Protein AF-A0A2E9CH89-F1 (afdb_monomer_lite)

Sequence (242 aa):
MSRLAQLTHFHDRAEAQKITKAAYALNRSVTRPLEALSYERLSTVNEAQAVSAIRYLRTRRLEHQDRIFFATDVKEDLAFKRVPYKRFEEAVRQLGLAIGMLSQRPEEDYQEGPDNLWRLPGREFLVIECKNEAGSEEGIKKRDLGQLGQSIEWFKDRYGDTEPFIPIIIHPLSYVGPQATAIPDCRVIDGHRLRLLRDSFLDFVKAANEEVLGDPAAVHQQLATHNLTADRFIDAFTVPLA

Structure (mmCIF, N/CA/C/O backbone):
data_AF-A0A2E9CH89-F1
#
_entry.id   AF-A0A2E9CH89-F1
#
loop_
_atom_site.group_PDB
_atom_site.id
_atom_site.type_symbol
_atom_site.label_atom_id
_atom_site.label_alt_id
_atom_site.label_comp_id
_atom_site.label_asym_id
_atom_site.label_entity_id
_atom_site.label_seq_id
_atom_site.pdbx_PDB_ins_code
_atom_site.Cartn_x
_atom_site.Cartn_y
_atom_site.Cartn_z
_atom_site.occupancy
_atom_site.B_iso_or_equiv
_atom_site.auth_seq_id
_atom_site.auth_comp_id
_atom_site.auth_asym_id
_atom_site.auth_atom_id
_atom_site.pdbx_PDB_model_num
ATOM 1 N N . MET A 1 1 ? -5.724 21.652 -23.473 1.00 60.12 1 MET A N 1
ATOM 2 C CA . MET A 1 1 ? -7.080 21.057 -23.427 1.00 60.12 1 MET A CA 1
ATOM 3 C C . MET A 1 1 ? -8.061 21.845 -22.557 1.00 60.12 1 MET A C 1
ATOM 5 O O . MET A 1 1 ? -9.149 22.106 -23.041 1.00 60.12 1 MET A O 1
ATOM 9 N N . SER A 1 2 ? -7.700 22.306 -21.349 1.00 60.22 2 SER A N 1
ATOM 10 C CA . SER A 1 2 ? -8.619 23.083 -20.479 1.00 60.22 2 SER A CA 1
ATOM 11 C C . SER A 1 2 ? -9.239 24.334 -21.150 1.00 60.22 2 SER A C 1
ATOM 13 O O . SER A 1 2 ? -10.455 24.498 -21.152 1.00 60.22 2 SER A O 1
ATOM 15 N N . ARG A 1 3 ? -8.439 25.153 -21.855 1.00 65.00 3 ARG A N 1
ATOM 16 C CA . ARG A 1 3 ? -8.938 26.324 -22.613 1.00 65.00 3 ARG A CA 1
ATOM 17 C C . ARG A 1 3 ? -9.900 25.960 -23.756 1.00 65.00 3 ARG A C 1
ATOM 19 O O . ARG A 1 3 ? -10.792 26.737 -24.071 1.00 65.00 3 ARG A O 1
ATOM 26 N N . LEU A 1 4 ? -9.727 24.781 -24.362 1.00 70.56 4 LEU A N 1
ATOM 27 C CA . LEU A 1 4 ? -10.614 24.280 -25.416 1.00 70.56 4 LEU A CA 1
ATOM 28 C C . LEU A 1 4 ? -11.962 23.864 -24.817 1.00 70.56 4 LEU A C 1
ATOM 30 O O . LEU A 1 4 ? -12.989 24.291 -25.319 1.00 70.56 4 LEU A O 1
ATOM 34 N N . ALA A 1 5 ? -11.955 23.140 -23.692 1.00 58.56 5 ALA A N 1
ATOM 35 C CA . ALA A 1 5 ? -13.178 22.771 -22.978 1.00 58.56 5 ALA A CA 1
ATOM 36 C C . ALA A 1 5 ? -14.014 23.995 -22.562 1.00 58.56 5 ALA A C 1
ATOM 38 O O . ALA A 1 5 ? -15.232 23.989 -22.718 1.00 58.56 5 ALA A O 1
ATOM 39 N N . GLN A 1 6 ? -13.365 25.067 -22.090 1.00 62.31 6 GLN A N 1
ATOM 40 C CA . GLN A 1 6 ? -14.046 26.318 -21.735 1.00 62.31 6 GLN A CA 1
ATOM 41 C C . GLN A 1 6 ? -14.712 26.990 -22.942 1.00 62.31 6 GLN A C 1
ATOM 43 O O . GLN A 1 6 ? -15.851 27.431 -22.833 1.00 62.31 6 GLN A O 1
ATOM 48 N N . LEU A 1 7 ? -14.030 27.045 -24.091 1.00 66.56 7 LEU A N 1
ATOM 49 C CA . LEU A 1 7 ? -14.586 27.617 -25.322 1.00 66.56 7 LEU A CA 1
ATOM 50 C C . LEU A 1 7 ? -15.732 26.760 -25.875 1.00 66.56 7 LEU A C 1
ATOM 52 O O . LEU A 1 7 ? -16.767 27.296 -26.263 1.00 66.56 7 LEU A O 1
ATOM 56 N N . THR A 1 8 ? -15.586 25.432 -25.853 1.00 72.44 8 THR A N 1
ATOM 57 C CA . THR A 1 8 ? -16.621 24.502 -26.319 1.00 72.44 8 THR A CA 1
ATOM 58 C C . THR A 1 8 ? -17.863 24.545 -25.430 1.00 72.44 8 THR A C 1
ATOM 60 O O . THR A 1 8 ? -18.960 24.408 -25.951 1.00 72.44 8 THR A O 1
ATOM 63 N N . HIS A 1 9 ? -17.743 24.823 -24.123 1.00 67.38 9 HIS A N 1
ATOM 64 C CA . HIS A 1 9 ? -18.891 24.852 -23.200 1.00 67.38 9 HIS A CA 1
ATOM 65 C C . HIS A 1 9 ? -19.972 25.871 -23.591 1.00 67.38 9 HIS A C 1
ATOM 67 O O . HIS A 1 9 ? -21.154 25.640 -23.337 1.00 67.38 9 HIS A O 1
ATOM 73 N N . PHE A 1 10 ? -19.578 26.981 -24.221 1.00 67.88 10 PHE A N 1
ATOM 74 C CA . PHE A 1 10 ? -20.511 28.005 -24.700 1.00 67.88 10 PHE A CA 1
ATOM 75 C C . PHE A 1 10 ? -21.334 27.557 -25.915 1.00 67.88 10 PHE A C 1
ATOM 77 O O . PHE A 1 10 ? -22.410 28.103 -26.142 1.00 67.88 10 PHE A O 1
ATOM 84 N N . HIS A 1 11 ? -20.849 26.574 -26.676 1.00 70.81 11 HIS A N 1
ATOM 85 C CA . HIS A 1 11 ? -21.464 26.120 -27.925 1.00 70.81 11 HIS A CA 1
ATOM 86 C C . HIS A 1 11 ? -22.084 24.723 -27.812 1.00 70.81 11 HIS A C 1
ATOM 88 O O . HIS A 1 11 ? -23.164 24.487 -28.341 1.00 70.81 11 HIS A O 1
ATOM 94 N N . ASP A 1 12 ? -21.422 23.814 -27.101 1.00 76.69 12 ASP A N 1
ATOM 95 C CA . ASP A 1 12 ? -21.854 22.442 -26.873 1.00 76.69 12 ASP A CA 1
ATOM 96 C C . ASP A 1 12 ? -21.361 21.971 -25.499 1.00 76.69 12 ASP A C 1
ATOM 98 O O . 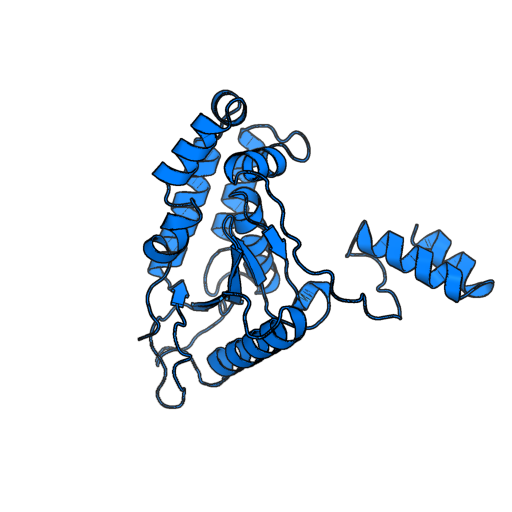ASP A 1 12 ? -20.194 21.626 -25.280 1.00 76.69 12 ASP A O 1
ATOM 102 N N . ARG A 1 13 ? -22.287 21.963 -24.538 1.00 71.25 13 ARG A N 1
ATOM 103 C CA . ARG A 1 13 ? -21.995 21.556 -23.162 1.00 71.25 13 ARG A CA 1
ATOM 104 C C . ARG A 1 13 ? -21.613 20.080 -23.054 1.00 71.25 13 ARG A C 1
ATOM 106 O O . ARG A 1 13 ? -20.809 19.756 -22.182 1.00 71.25 13 ARG A O 1
ATOM 113 N N . ALA A 1 14 ? -22.153 19.207 -23.905 1.00 71.19 14 ALA A N 1
ATOM 114 C CA . ALA A 1 14 ? -21.871 17.774 -23.858 1.00 71.19 14 ALA A CA 1
ATOM 115 C C . ALA A 1 14 ? -20.464 17.481 -24.390 1.00 71.19 14 ALA A C 1
ATOM 117 O O . ALA A 1 14 ? -19.698 16.743 -23.768 1.00 71.19 14 ALA A O 1
ATOM 118 N N . GLU A 1 15 ? -20.076 18.121 -25.491 1.00 75.00 15 GLU A N 1
ATOM 119 C CA . GLU A 1 15 ? -18.731 17.967 -26.044 1.00 75.00 15 GLU A CA 1
ATOM 120 C C . GLU A 1 15 ? -17.665 18.599 -25.136 1.00 75.00 15 GLU A C 1
ATOM 122 O O . GLU A 1 15 ? -16.607 18.013 -24.898 1.00 75.00 15 GLU A O 1
ATOM 127 N N . ALA A 1 16 ? -17.974 19.733 -24.503 1.00 73.44 16 ALA A N 1
ATOM 128 C CA . ALA A 1 16 ? -17.114 20.316 -23.477 1.00 73.44 16 ALA A CA 1
ATOM 129 C C . ALA A 1 16 ? -16.892 19.379 -22.279 1.00 73.44 16 ALA A C 1
ATOM 131 O O . ALA A 1 16 ? -15.779 19.320 -21.749 1.00 73.44 16 ALA A O 1
ATOM 132 N N . GLN A 1 17 ? -17.914 18.618 -21.866 1.00 71.94 17 GLN A N 1
ATOM 133 C CA . GLN A 1 17 ? -17.767 17.598 -20.824 1.00 71.94 17 GLN A CA 1
ATOM 134 C C . GLN A 1 17 ? -16.859 16.451 -21.272 1.00 71.94 17 GLN A C 1
ATOM 136 O O . GLN A 1 17 ? -15.981 16.062 -20.505 1.00 71.94 17 GLN A O 1
ATOM 141 N N . LYS A 1 18 ? -16.967 15.966 -22.517 1.00 75.69 18 LYS A N 1
ATOM 142 C CA . LYS A 1 18 ? -16.044 14.940 -23.040 1.00 75.69 18 LYS A CA 1
ATOM 143 C C . LYS A 1 18 ? -14.597 15.427 -23.070 1.00 75.69 18 LYS A C 1
ATOM 145 O O . LYS A 1 18 ? -13.701 14.714 -22.619 1.00 75.69 18 LYS A O 1
ATOM 150 N N . ILE A 1 19 ? -14.365 16.657 -23.532 1.00 74.81 19 ILE A N 1
ATOM 151 C CA . ILE A 1 19 ? -13.027 17.265 -23.562 1.00 74.81 19 ILE A CA 1
ATOM 152 C C . ILE A 1 19 ? -12.494 17.463 -22.136 1.00 74.81 19 ILE A C 1
ATOM 154 O O . ILE A 1 19 ? -11.320 17.195 -21.883 1.00 74.81 19 ILE A O 1
ATOM 158 N N . THR A 1 20 ? -13.341 17.880 -21.191 1.00 74.12 20 THR A N 1
ATOM 159 C CA . THR A 1 20 ? -12.967 18.012 -19.770 1.00 74.12 20 THR A CA 1
ATOM 160 C C . THR A 1 20 ? -12.629 16.652 -19.163 1.00 74.12 20 THR A C 1
ATOM 162 O O . THR A 1 20 ? -11.613 16.528 -18.489 1.00 74.12 20 THR A O 1
ATOM 165 N N . LYS A 1 21 ? -13.412 15.609 -19.466 1.00 69.00 21 LYS A N 1
ATOM 166 C CA . LYS A 1 21 ? -13.185 14.226 -19.024 1.00 69.00 21 LYS A CA 1
ATOM 167 C C . LYS A 1 21 ? -11.861 13.669 -19.548 1.00 69.00 21 LYS A C 1
ATOM 169 O O . LYS A 1 21 ? -11.080 13.135 -18.768 1.00 69.00 21 LYS A O 1
ATOM 174 N N . ALA A 1 22 ? -11.563 13.863 -20.832 1.00 71.25 22 ALA A N 1
ATOM 175 C CA . ALA A 1 22 ? -10.286 13.468 -21.425 1.00 71.25 22 ALA A CA 1
ATOM 176 C C . ALA A 1 22 ? -9.103 14.265 -20.845 1.00 71.25 22 ALA A C 1
ATOM 178 O O . ALA A 1 22 ? -8.062 13.694 -20.521 1.00 71.25 22 ALA A O 1
ATOM 179 N N . ALA A 1 23 ? -9.266 15.579 -20.661 1.00 69.69 23 ALA A N 1
ATOM 180 C CA . ALA A 1 23 ? -8.244 16.425 -20.050 1.00 69.69 23 ALA A CA 1
ATOM 181 C C . ALA A 1 23 ? -7.960 16.018 -18.596 1.00 69.69 23 ALA A C 1
ATOM 183 O O . ALA A 1 23 ? -6.799 15.986 -18.195 1.00 69.69 23 ALA A O 1
ATOM 184 N N . TYR A 1 24 ? -9.005 15.685 -17.836 1.00 67.69 24 TYR A N 1
ATOM 185 C CA . TYR A 1 24 ? -8.908 15.233 -16.452 1.00 67.69 24 TYR A CA 1
ATOM 186 C C . TYR A 1 24 ? -8.288 13.835 -16.338 1.00 67.69 24 TYR A C 1
ATOM 188 O O . TYR A 1 24 ? -7.454 13.613 -15.466 1.00 67.69 24 TYR A O 1
ATOM 196 N N . ALA A 1 25 ? -8.599 12.917 -17.261 1.00 61.50 25 ALA A N 1
ATOM 197 C CA . ALA A 1 25 ? -7.954 11.602 -17.331 1.00 61.50 25 ALA A CA 1
ATOM 198 C C . ALA A 1 25 ? -6.437 11.700 -17.589 1.00 61.50 25 ALA A C 1
ATOM 200 O O . ALA A 1 25 ? -5.662 10.924 -17.036 1.00 61.50 25 ALA A O 1
ATOM 201 N N . LEU A 1 26 ? -6.007 12.672 -18.401 1.00 66.06 26 LEU A N 1
ATOM 202 C CA . LEU A 1 26 ? -4.592 12.919 -18.701 1.00 66.06 26 LEU A CA 1
ATOM 203 C C . LEU A 1 26 ? -3.870 13.708 -17.603 1.00 66.06 26 LEU A C 1
ATOM 205 O O . LEU A 1 26 ? -2.666 13.546 -17.412 1.00 66.06 26 LEU A O 1
ATOM 209 N N . ASN A 1 27 ? -4.583 14.593 -16.908 1.00 62.84 27 ASN A N 1
ATOM 210 C CA . ASN A 1 27 ? -4.044 15.391 -15.821 1.00 62.84 27 ASN A CA 1
ATOM 211 C C . ASN A 1 27 ? -5.139 15.690 -14.790 1.00 62.84 27 ASN A C 1
ATOM 213 O O . ASN A 1 27 ? -5.911 16.634 -14.949 1.00 62.84 27 ASN A O 1
ATOM 217 N N . ARG A 1 28 ? -5.141 14.935 -13.689 1.00 65.88 28 ARG A N 1
ATOM 218 C CA . ARG A 1 28 ? -6.148 15.027 -12.618 1.00 65.88 28 ARG A CA 1
ATOM 219 C C . ARG A 1 28 ? -6.111 16.346 -11.823 1.00 65.88 28 ARG A C 1
ATOM 221 O O . ARG A 1 28 ? -6.990 16.577 -11.003 1.00 65.88 28 ARG A O 1
ATOM 228 N N . SER A 1 29 ? -5.138 17.232 -12.087 1.00 67.31 29 SER A N 1
ATOM 229 C CA . SER A 1 29 ? -5.072 18.590 -11.508 1.00 67.31 29 SER A CA 1
ATOM 230 C C . SER A 1 29 ? -5.911 19.642 -12.252 1.00 67.31 29 SER A C 1
ATOM 232 O O . SER A 1 29 ? -6.007 20.783 -11.801 1.00 67.31 29 SER A O 1
ATOM 234 N N . VAL A 1 30 ? -6.511 19.300 -13.400 1.00 75.62 30 VAL A N 1
ATOM 235 C CA . VAL A 1 30 ? -7.404 20.211 -14.140 1.00 75.62 30 VAL A CA 1
ATOM 236 C C . VAL A 1 30 ? -8.827 20.198 -13.573 1.00 75.62 30 VAL A C 1
ATOM 238 O O . VAL A 1 30 ? -9.180 19.372 -12.737 1.00 75.62 30 VAL A O 1
ATOM 241 N N . THR A 1 31 ? -9.668 21.120 -14.050 1.00 68.88 31 THR A N 1
ATOM 242 C CA . THR A 1 31 ? -11.082 21.224 -13.666 1.00 68.88 31 THR A CA 1
ATOM 243 C C . THR A 1 31 ? -11.802 19.882 -13.797 1.00 68.88 31 THR A C 1
ATOM 245 O O . THR A 1 31 ? -11.753 19.243 -14.849 1.00 68.88 31 THR A O 1
ATOM 248 N N . ARG A 1 32 ? -12.478 19.472 -12.720 1.00 59.91 32 ARG A N 1
ATOM 249 C CA . ARG A 1 32 ? -13.214 18.209 -12.657 1.00 59.91 32 ARG A CA 1
ATOM 250 C C . ARG A 1 32 ? -14.440 18.242 -13.586 1.00 59.91 32 ARG A C 1
ATOM 252 O O . ARG A 1 32 ? -15.115 19.275 -13.637 1.00 59.91 32 ARG A O 1
ATOM 259 N N . PRO A 1 33 ? -14.750 17.148 -14.305 1.00 64.25 33 PRO A N 1
ATOM 260 C CA . PRO A 1 33 ? -15.993 17.037 -15.068 1.00 64.25 33 PRO A CA 1
ATOM 261 C C . PRO A 1 33 ? -17.221 17.130 -14.146 1.00 64.25 33 PRO A C 1
ATOM 263 O O . PRO A 1 33 ? -17.137 16.785 -12.968 1.00 64.25 33 PRO A O 1
ATOM 266 N N . LEU A 1 34 ? -18.357 17.601 -14.676 1.00 54.81 34 LEU A N 1
ATOM 267 C CA . LEU A 1 34 ? -19.619 17.693 -13.918 1.00 54.81 34 LEU A CA 1
ATOM 268 C C . LEU A 1 34 ? -20.257 16.315 -13.706 1.00 54.81 34 LEU A C 1
ATOM 270 O O . LEU A 1 34 ? -20.909 16.092 -12.690 1.00 54.81 34 LEU A O 1
ATOM 274 N N . GLU A 1 35 ? -20.064 15.392 -14.649 1.00 54.72 35 GLU A N 1
ATOM 275 C CA . GLU A 1 35 ? -20.386 13.984 -14.431 1.00 54.72 35 GLU A CA 1
ATOM 276 C C . GLU A 1 35 ? -19.299 13.349 -13.565 1.00 54.72 35 GLU A C 1
ATOM 278 O O . GLU A 1 35 ? -18.110 13.427 -13.893 1.00 54.72 35 GLU A O 1
ATOM 283 N N . ALA A 1 36 ? -19.709 12.695 -12.473 1.00 52.59 36 ALA A N 1
ATOM 284 C CA . ALA A 1 36 ? -18.817 11.837 -11.710 1.00 52.59 36 ALA A CA 1
ATOM 285 C C . ALA A 1 36 ? -18.154 10.844 -12.674 1.00 52.59 36 ALA A C 1
ATOM 287 O O . ALA A 1 36 ? -18.824 10.207 -13.493 1.00 52.59 36 ALA A O 1
ATOM 288 N N . LEU A 1 37 ? -16.827 10.735 -12.612 1.00 58.12 37 LEU A N 1
ATOM 289 C CA . LEU A 1 37 ? -16.143 9.671 -13.330 1.00 58.12 37 LEU A CA 1
ATOM 290 C C . LEU A 1 37 ? -16.696 8.350 -12.805 1.00 58.12 37 LEU A C 1
ATOM 292 O O . LEU A 1 37 ? -16.580 8.063 -11.618 1.00 58.12 37 LEU A O 1
ATOM 296 N N . SER A 1 38 ? -17.310 7.562 -13.684 1.00 63.06 38 SER A N 1
ATOM 297 C CA . SER A 1 38 ? -17.660 6.183 -13.368 1.00 63.06 38 SER A CA 1
ATOM 298 C C . SER A 1 38 ? -16.387 5.462 -12.936 1.00 63.06 38 SER A C 1
ATOM 300 O O . SER A 1 38 ? -15.414 5.469 -13.696 1.00 63.06 38 SER A O 1
ATOM 302 N N . TYR A 1 39 ? -16.396 4.876 -11.739 1.00 71.94 39 TYR A N 1
ATOM 303 C CA . TYR A 1 39 ? -15.270 4.112 -11.218 1.00 71.94 39 TYR A CA 1
ATOM 304 C C . TYR A 1 39 ? -14.758 3.098 -12.253 1.00 71.94 39 TYR A C 1
ATOM 306 O O . TYR A 1 39 ? -15.528 2.279 -12.765 1.00 71.94 39 TYR A O 1
ATOM 314 N N . GLU A 1 40 ? -13.459 3.147 -12.555 1.00 77.25 40 GLU A N 1
ATOM 315 C CA . GLU A 1 40 ? -12.804 2.187 -13.441 1.00 77.25 40 GLU A CA 1
ATOM 316 C C . GLU A 1 40 ? -12.110 1.103 -12.610 1.00 77.25 40 GLU A C 1
ATOM 318 O O . GLU A 1 40 ? -11.109 1.353 -11.931 1.00 77.25 40 GLU A O 1
ATOM 323 N N . ARG A 1 41 ? -12.662 -0.115 -12.672 1.00 81.88 41 ARG A N 1
ATOM 324 C CA . ARG A 1 41 ? -12.167 -1.277 -11.923 1.00 81.88 41 ARG A CA 1
ATOM 325 C C . ARG A 1 41 ? -10.726 -1.613 -12.307 1.00 81.88 41 ARG A C 1
ATOM 327 O O . ARG A 1 41 ? -10.368 -1.607 -13.485 1.00 81.88 41 ARG A O 1
ATOM 334 N N . LEU A 1 42 ? -9.934 -2.032 -11.322 1.00 79.06 42 LEU A N 1
ATOM 335 C CA . LEU A 1 42 ? -8.651 -2.686 -11.552 1.00 79.06 42 LEU A CA 1
ATOM 336 C C . LEU A 1 42 ? -8.888 -4.028 -12.255 1.00 79.06 42 LEU A C 1
ATOM 338 O O . LEU A 1 42 ? -9.270 -5.026 -11.63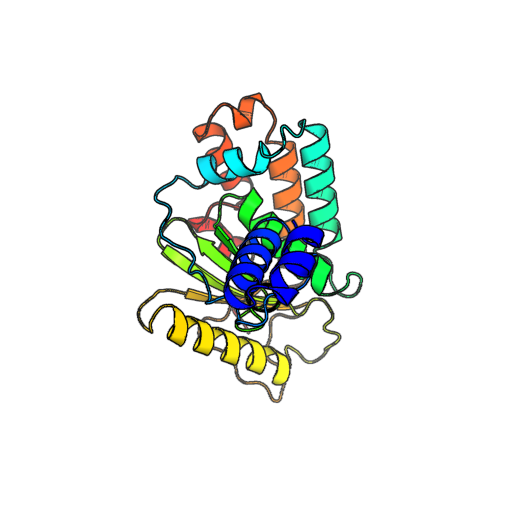8 1.00 79.06 42 LEU A O 1
ATOM 342 N N . SER A 1 43 ? -8.683 -4.051 -13.568 1.00 71.31 43 SER A N 1
ATOM 343 C CA . SER A 1 43 ? -8.854 -5.243 -14.398 1.00 71.31 43 SER A CA 1
ATOM 344 C C . SER A 1 43 ? -7.749 -6.276 -14.156 1.00 71.31 43 SER A C 1
ATOM 346 O O . SER A 1 43 ? -6.743 -6.020 -13.491 1.00 71.31 43 SER A O 1
ATOM 348 N N . THR A 1 44 ? -7.962 -7.501 -14.636 1.00 62.59 44 THR A N 1
ATOM 349 C CA . THR A 1 44 ? -6.941 -8.549 -14.580 1.00 62.59 44 THR A CA 1
ATOM 350 C C . THR A 1 44 ? -5.838 -8.200 -15.565 1.00 62.59 44 THR A C 1
ATOM 352 O O . THR A 1 44 ? -6.044 -8.292 -16.775 1.00 62.59 44 THR A O 1
ATOM 355 N N . VAL A 1 45 ? -4.658 -7.855 -15.063 1.00 58.44 45 VAL A N 1
ATOM 356 C CA . VAL A 1 45 ? -3.451 -7.829 -15.885 1.00 58.44 45 VAL A CA 1
ATOM 357 C C . VAL A 1 45 ? -2.748 -9.164 -15.667 1.00 58.44 45 VAL A C 1
ATOM 359 O O . VAL A 1 45 ? -2.312 -9.463 -14.562 1.00 58.44 45 VAL A O 1
ATOM 362 N N . ASN A 1 46 ? -2.675 -9.996 -16.708 1.00 65.81 46 ASN A N 1
ATOM 363 C CA . ASN A 1 46 ? -2.004 -11.303 -16.658 1.00 65.81 46 ASN A CA 1
ATOM 364 C C . ASN A 1 46 ? -0.476 -11.171 -16.827 1.00 65.81 46 ASN A C 1
ATOM 366 O O . ASN A 1 46 ? 0.172 -12.004 -17.455 1.00 65.81 46 ASN A O 1
ATOM 370 N N . GLU A 1 47 ? 0.084 -10.060 -16.355 1.00 78.31 47 GLU A N 1
ATOM 371 C CA . GLU A 1 47 ? 1.503 -9.747 -16.455 1.00 78.31 47 GLU A CA 1
ATOM 372 C C . GLU A 1 47 ? 2.195 -10.157 -15.157 1.00 78.31 47 GLU A C 1
ATOM 374 O O . GLU A 1 47 ? 1.655 -9.987 -14.064 1.00 78.31 47 GLU A O 1
ATOM 379 N N . ALA A 1 48 ? 3.400 -10.712 -15.274 1.00 89.50 48 ALA A N 1
ATOM 380 C CA . ALA A 1 48 ? 4.193 -11.062 -14.108 1.00 89.50 48 ALA A CA 1
ATOM 381 C C . ALA A 1 48 ? 4.563 -9.801 -13.310 1.00 89.50 48 ALA A C 1
ATOM 383 O O . ALA A 1 48 ? 4.973 -8.797 -13.894 1.00 89.50 48 ALA A O 1
ATOM 384 N N . GLN A 1 49 ? 4.510 -9.889 -11.976 1.00 94.06 49 GLN A N 1
ATOM 385 C CA . GLN A 1 49 ? 4.831 -8.790 -11.054 1.00 94.06 49 GLN A CA 1
ATOM 386 C C . GLN A 1 49 ? 6.128 -8.058 -11.428 1.00 94.06 49 GLN A C 1
ATOM 388 O O . GLN A 1 49 ? 6.166 -6.834 -11.502 1.00 94.06 49 GLN A O 1
ATOM 393 N N . ALA A 1 50 ? 7.187 -8.822 -11.715 1.00 96.06 50 ALA A N 1
ATOM 394 C CA . ALA A 1 50 ? 8.488 -8.283 -12.086 1.00 96.06 50 ALA A CA 1
ATOM 395 C C . ALA A 1 50 ? 8.434 -7.434 -13.364 1.00 96.06 50 ALA A C 1
ATOM 397 O O . ALA A 1 50 ? 9.054 -6.378 -13.427 1.00 96.06 50 ALA A O 1
ATOM 398 N N . VAL A 1 51 ? 7.652 -7.845 -14.364 1.00 94.81 51 VAL A N 1
ATOM 399 C CA . VAL A 1 51 ? 7.484 -7.085 -15.610 1.00 94.81 51 VAL A CA 1
ATOM 400 C C . VAL A 1 51 ? 6.713 -5.790 -15.344 1.00 94.81 51 VAL A C 1
ATOM 402 O O . VAL A 1 51 ? 7.111 -4.731 -15.832 1.00 94.81 51 VAL A O 1
ATOM 405 N N . SER A 1 52 ? 5.669 -5.836 -14.511 1.00 93.94 52 SER A N 1
ATOM 406 C CA . SER A 1 52 ? 4.947 -4.631 -14.088 1.00 93.94 52 SER A CA 1
ATOM 407 C C . SER A 1 52 ? 5.848 -3.659 -13.315 1.00 93.94 52 SER A C 1
ATOM 409 O O . SER A 1 52 ? 5.820 -2.458 -13.592 1.00 93.94 52 SER A O 1
ATOM 411 N N . ALA A 1 53 ? 6.689 -4.170 -12.410 1.00 95.50 53 ALA A N 1
ATOM 412 C CA . ALA A 1 53 ? 7.671 -3.382 -11.666 1.00 95.50 53 ALA A CA 1
ATOM 413 C C . ALA A 1 53 ? 8.705 -2.739 -12.605 1.00 95.50 53 ALA A C 1
ATOM 415 O O . ALA A 1 53 ? 8.925 -1.532 -12.534 1.00 95.50 53 ALA A O 1
ATOM 416 N N . ILE A 1 54 ? 9.273 -3.504 -13.550 1.00 95.56 54 ILE A N 1
ATOM 417 C CA . ILE A 1 54 ? 10.194 -2.986 -14.579 1.00 95.56 54 ILE A CA 1
ATOM 418 C C . ILE A 1 54 ? 9.536 -1.851 -15.357 1.00 95.56 54 ILE A C 1
ATOM 420 O O . ILE A 1 54 ? 10.135 -0.788 -15.521 1.00 95.56 54 ILE A O 1
ATOM 424 N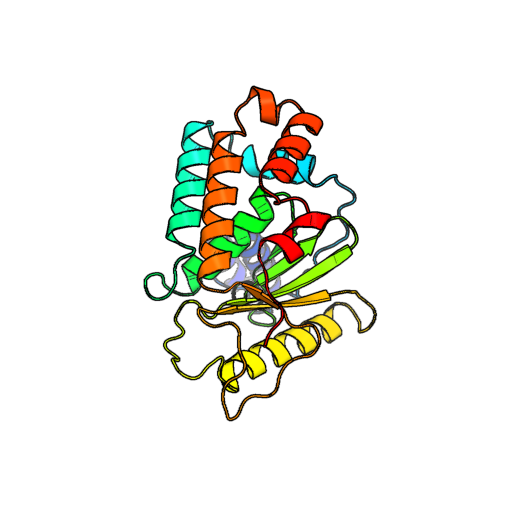 N . ARG A 1 55 ? 8.299 -2.054 -15.828 1.00 92.94 55 ARG A N 1
ATOM 425 C CA . ARG A 1 55 ? 7.563 -1.036 -16.582 1.00 92.94 55 ARG A CA 1
ATOM 426 C C . ARG A 1 55 ? 7.410 0.245 -15.768 1.00 92.94 55 ARG A C 1
ATOM 428 O O . ARG A 1 55 ? 7.671 1.325 -16.297 1.00 92.94 55 ARG A O 1
ATOM 435 N N . TYR A 1 56 ? 7.009 0.140 -14.502 1.00 93.75 56 TYR A N 1
ATOM 436 C CA . TYR A 1 56 ? 6.846 1.312 -13.648 1.00 93.75 56 TYR A CA 1
ATOM 437 C C . TYR A 1 56 ? 8.182 2.012 -13.379 1.00 93.75 56 TYR A C 1
ATOM 439 O O . TYR A 1 56 ? 8.306 3.208 -13.628 1.00 93.75 56 TYR A O 1
ATOM 447 N N . LEU A 1 57 ? 9.209 1.270 -12.963 1.00 93.31 57 LEU A N 1
ATOM 448 C CA . LEU A 1 57 ? 10.527 1.820 -12.636 1.00 93.31 57 LEU A CA 1
ATOM 449 C C . LEU A 1 57 ? 11.233 2.442 -13.850 1.00 93.31 57 LEU A C 1
ATOM 451 O O . LEU A 1 57 ? 11.966 3.413 -13.698 1.00 93.31 57 LEU A O 1
ATOM 455 N N . ARG A 1 58 ? 10.972 1.947 -15.065 1.00 90.19 58 ARG A N 1
ATOM 456 C CA . ARG A 1 58 ? 11.476 2.542 -16.317 1.00 90.19 58 ARG A CA 1
ATOM 457 C C . ARG A 1 58 ? 10.595 3.658 -16.874 1.00 90.19 58 ARG A C 1
ATOM 459 O O . ARG A 1 58 ? 10.935 4.267 -17.896 1.00 90.19 58 ARG A O 1
ATOM 466 N N . THR A 1 59 ? 9.463 3.951 -16.238 1.00 81.50 59 THR A N 1
ATOM 467 C CA . THR A 1 59 ? 8.592 5.039 -16.684 1.00 81.50 59 THR A CA 1
ATOM 468 C C . THR A 1 59 ? 9.363 6.359 -16.609 1.00 81.50 59 THR A C 1
ATOM 470 O O . THR A 1 59 ? 10.126 6.601 -15.684 1.00 81.50 59 THR A O 1
ATOM 473 N N . ARG A 1 60 ? 9.192 7.216 -17.623 1.00 67.44 60 ARG A N 1
ATOM 474 C CA . ARG A 1 60 ? 9.919 8.492 -17.804 1.00 67.44 60 ARG A CA 1
ATOM 475 C C . ARG A 1 60 ? 11.432 8.396 -18.052 1.00 67.44 60 ARG A C 1
ATOM 477 O O . ARG A 1 60 ? 12.067 9.443 -18.059 1.00 67.44 60 ARG A O 1
ATOM 484 N N . ARG A 1 61 ? 11.988 7.205 -18.330 1.00 63.44 61 ARG A N 1
ATOM 485 C CA . ARG A 1 61 ? 13.441 7.007 -18.536 1.00 63.44 61 ARG A CA 1
ATOM 486 C C . ARG A 1 61 ? 14.267 7.548 -17.361 1.00 63.44 61 ARG A C 1
ATOM 488 O O . ARG A 1 61 ? 15.289 8.187 -17.572 1.00 63.44 61 ARG A O 1
ATOM 495 N N . LEU A 1 62 ? 13.773 7.336 -16.141 1.00 77.69 62 LEU A N 1
ATOM 496 C CA . LEU A 1 62 ? 14.501 7.696 -14.930 1.00 77.69 62 LEU A CA 1
ATOM 497 C C . LEU A 1 62 ? 15.802 6.899 -14.869 1.00 77.69 62 LEU A C 1
ATOM 499 O O . LEU A 1 62 ? 15.778 5.665 -14.954 1.00 77.69 62 LEU A O 1
ATOM 503 N N . GLU A 1 63 ? 16.909 7.612 -14.690 1.00 87.25 63 GLU A N 1
ATOM 504 C CA . GLU A 1 63 ? 18.197 6.991 -14.421 1.00 87.25 63 GLU A CA 1
ATOM 505 C C . GLU A 1 63 ? 18.158 6.324 -13.040 1.00 87.25 63 GLU A C 1
ATOM 507 O O . GLU A 1 63 ? 17.305 6.619 -12.195 1.00 87.25 63 GLU A O 1
ATOM 512 N N . HIS A 1 64 ? 19.089 5.407 -12.773 1.00 90.88 64 HIS A N 1
ATOM 513 C CA . HIS A 1 64 ? 19.107 4.665 -11.505 1.00 90.88 64 HIS A CA 1
ATOM 514 C C . HIS A 1 64 ? 19.105 5.591 -10.278 1.00 90.88 64 HIS A C 1
ATOM 516 O O . HIS A 1 64 ? 18.362 5.356 -9.324 1.00 90.88 64 HIS A O 1
ATOM 522 N N . GLN A 1 65 ? 19.854 6.693 -10.334 1.00 92.00 65 GLN A N 1
ATOM 523 C CA . GLN A 1 65 ? 19.896 7.680 -9.258 1.00 92.00 65 GLN A CA 1
ATOM 524 C C . GLN A 1 65 ? 18.539 8.372 -9.033 1.00 92.00 65 GLN A C 1
ATOM 526 O O . GLN A 1 65 ? 18.148 8.586 -7.886 1.00 92.00 65 GLN A O 1
ATOM 531 N N . ASP A 1 66 ? 17.789 8.666 -10.099 1.00 93.06 66 ASP A N 1
ATOM 532 C CA . ASP A 1 66 ? 16.456 9.269 -9.996 1.00 93.06 66 ASP A CA 1
ATOM 533 C C . ASP A 1 66 ? 15.461 8.309 -9.338 1.00 93.06 66 ASP A C 1
ATOM 535 O O . ASP A 1 66 ? 14.635 8.722 -8.524 1.00 93.06 66 ASP A O 1
ATOM 539 N N . ARG A 1 67 ? 15.567 7.006 -9.636 1.00 95.06 67 ARG A N 1
ATOM 540 C CA . ARG A 1 67 ? 14.754 5.975 -8.973 1.00 95.06 67 ARG A CA 1
ATOM 541 C C . ARG A 1 67 ? 15.046 5.901 -7.477 1.00 95.06 67 ARG A C 1
ATOM 543 O O . ARG A 1 67 ? 14.117 5.749 -6.688 1.00 95.06 67 ARG A O 1
ATOM 550 N N . ILE A 1 68 ? 16.310 6.045 -7.075 1.00 96.56 68 ILE A N 1
ATOM 551 C CA . ILE A 1 68 ? 16.696 6.079 -5.657 1.00 96.56 68 ILE A CA 1
ATOM 552 C C . ILE A 1 68 ? 16.134 7.328 -4.966 1.00 96.56 68 ILE A C 1
ATOM 554 O O . ILE A 1 68 ? 15.639 7.215 -3.843 1.00 96.56 68 ILE A O 1
ATOM 558 N N . PHE A 1 69 ? 16.162 8.498 -5.614 1.00 96.19 69 PHE A N 1
ATOM 559 C CA . PHE A 1 69 ? 15.529 9.705 -5.069 1.00 96.19 69 PHE A CA 1
ATOM 560 C C . PHE A 1 69 ? 14.019 9.526 -4.910 1.00 96.19 69 PHE A C 1
ATOM 562 O O . PHE A 1 69 ? 13.503 9.728 -3.817 1.00 96.19 69 PHE A O 1
ATOM 569 N N . PHE A 1 70 ? 13.340 9.024 -5.943 1.00 96.00 70 PHE A N 1
ATOM 570 C CA . PHE A 1 70 ? 11.925 8.659 -5.870 1.00 96.00 70 PHE A CA 1
ATOM 571 C C . PHE A 1 70 ? 11.628 7.711 -4.696 1.00 96.00 70 PHE A C 1
ATOM 573 O O . PHE A 1 70 ? 10.709 7.954 -3.916 1.00 96.00 70 PHE A O 1
ATOM 580 N N . ALA A 1 71 ? 12.416 6.645 -4.528 1.00 97.81 71 ALA A N 1
ATOM 581 C CA . ALA A 1 71 ? 12.204 5.694 -3.440 1.00 97.81 71 ALA A CA 1
ATOM 582 C C . ALA A 1 71 ? 12.471 6.303 -2.057 1.00 97.81 71 ALA A C 1
ATOM 584 O O . ALA A 1 71 ? 11.820 5.936 -1.078 1.00 97.81 71 ALA A O 1
ATOM 585 N N . THR A 1 72 ? 13.411 7.245 -1.983 1.00 98.38 72 THR A N 1
ATOM 586 C CA . THR A 1 72 ? 13.693 8.010 -0.766 1.00 98.38 72 THR A CA 1
ATOM 587 C C . THR A 1 72 ? 12.509 8.907 -0.413 1.00 98.38 72 THR A C 1
ATOM 589 O O . THR A 1 72 ? 12.063 8.874 0.729 1.00 98.38 72 THR A O 1
ATOM 592 N N . ASP A 1 73 ? 11.934 9.619 -1.384 1.00 97.94 73 ASP A N 1
ATOM 593 C CA . ASP A 1 73 ? 10.753 10.464 -1.171 1.00 97.94 73 ASP A CA 1
ATOM 594 C C . ASP A 1 73 ? 9.550 9.646 -0.687 1.00 97.94 73 ASP A C 1
ATOM 596 O O . ASP A 1 73 ? 8.921 9.997 0.311 1.00 97.94 73 ASP A O 1
ATOM 600 N N . VAL A 1 74 ? 9.275 8.501 -1.325 1.00 98.31 74 VAL A N 1
ATOM 601 C CA . VAL A 1 74 ? 8.222 7.570 -0.883 1.00 98.31 74 VAL A CA 1
ATOM 602 C C . VAL A 1 74 ? 8.475 7.094 0.549 1.00 98.31 74 VAL A C 1
ATOM 604 O O . VAL A 1 74 ? 7.553 7.062 1.361 1.00 98.31 74 VAL A O 1
ATOM 607 N N . LYS A 1 75 ? 9.718 6.740 0.898 1.00 98.31 75 LYS A N 1
ATOM 608 C CA . LYS A 1 75 ? 10.073 6.313 2.259 1.00 98.31 75 LYS A CA 1
ATOM 609 C C . LYS A 1 75 ? 9.834 7.412 3.298 1.00 98.31 75 LYS A C 1
ATOM 611 O O . LYS A 1 75 ? 9.374 7.101 4.401 1.00 98.31 75 LYS A O 1
ATOM 616 N N . GLU A 1 76 ? 10.179 8.655 2.979 1.00 97.81 76 GLU A N 1
ATOM 617 C CA . GLU A 1 76 ? 9.972 9.791 3.880 1.00 97.81 76 GLU A CA 1
ATOM 618 C C . GLU A 1 76 ? 8.484 10.142 4.018 1.00 97.81 76 GLU A C 1
ATOM 620 O O . GLU A 1 76 ? 8.039 10.478 5.118 1.00 97.81 76 GLU A O 1
ATOM 625 N N . ASP A 1 77 ? 7.697 9.969 2.952 1.00 98.38 77 ASP A N 1
ATOM 626 C CA . ASP A 1 77 ? 6.247 10.186 2.975 1.00 98.38 77 ASP A CA 1
ATOM 627 C C . ASP A 1 77 ? 5.477 9.074 3.703 1.00 98.38 77 ASP A C 1
ATOM 629 O O . ASP A 1 77 ? 4.428 9.331 4.295 1.00 98.38 77 ASP A O 1
ATOM 633 N N . LEU A 1 78 ? 6.030 7.860 3.778 1.00 98.25 78 LEU A N 1
ATOM 634 C CA . LEU A 1 78 ? 5.524 6.763 4.609 1.00 98.25 78 LEU A CA 1
ATOM 635 C C . LEU A 1 78 ? 5.952 6.917 6.080 1.00 98.25 78 LEU A C 1
ATOM 637 O O . LEU A 1 78 ? 6.647 6.071 6.659 1.00 98.25 78 LEU A O 1
ATOM 641 N N . ALA A 1 79 ? 5.515 8.011 6.707 1.00 96.25 79 ALA A N 1
ATOM 642 C CA . ALA A 1 79 ? 5.786 8.323 8.105 1.00 96.25 79 ALA A CA 1
ATOM 643 C C . ALA A 1 79 ? 4.528 8.758 8.876 1.00 96.25 79 ALA A C 1
ATOM 645 O O . ALA A 1 79 ? 3.739 9.595 8.436 1.00 96.25 79 ALA A O 1
ATOM 646 N N . PHE A 1 80 ? 4.379 8.229 10.093 1.00 95.88 80 PHE A N 1
ATOM 647 C CA . PHE A 1 80 ? 3.310 8.623 11.010 1.00 95.88 80 PHE A CA 1
ATOM 648 C C . PHE A 1 80 ? 3.513 10.051 11.545 1.00 95.88 80 PHE A C 1
ATOM 650 O O . PHE A 1 80 ? 4.638 10.455 11.853 1.00 95.88 80 PHE A O 1
ATOM 657 N N . LYS A 1 81 ? 2.409 10.791 11.717 1.00 91.00 81 LYS A N 1
ATOM 658 C CA . LYS A 1 81 ? 2.299 12.114 12.376 1.00 91.00 81 LYS A CA 1
ATOM 659 C C . LYS A 1 81 ? 3.088 13.281 11.755 1.00 91.00 81 LYS A C 1
ATOM 661 O O . LYS A 1 81 ? 2.988 14.396 12.258 1.00 91.00 81 LYS A O 1
ATOM 666 N N . ARG A 1 82 ? 3.893 13.058 10.712 1.00 88.50 82 ARG A N 1
ATOM 667 C CA . ARG A 1 82 ? 4.792 14.075 10.119 1.00 88.50 82 ARG A CA 1
ATOM 668 C C . ARG A 1 82 ? 4.431 14.475 8.692 1.00 88.50 82 ARG A C 1
ATOM 670 O O . ARG A 1 82 ? 4.981 15.445 8.181 1.00 88.50 82 ARG A O 1
ATOM 677 N N . VAL A 1 83 ? 3.537 13.724 8.060 1.00 94.00 83 VAL A N 1
ATOM 678 C CA . VAL A 1 83 ? 3.227 13.828 6.636 1.00 94.00 83 VAL A CA 1
ATOM 679 C C . VAL A 1 83 ? 1.716 13.999 6.487 1.00 94.00 83 VAL A C 1
ATOM 681 O O . VAL A 1 83 ? 0.982 13.233 7.111 1.00 94.00 83 VAL A O 1
ATOM 684 N N . PRO A 1 84 ? 1.235 14.971 5.690 1.00 96.44 84 PRO A N 1
ATOM 685 C CA . PRO A 1 84 ? -0.188 15.096 5.387 1.00 96.44 84 PRO A CA 1
ATOM 686 C C . PRO A 1 84 ? -0.745 13.813 4.761 1.00 96.44 84 PRO A C 1
ATOM 688 O O . PRO A 1 84 ? -0.090 13.246 3.881 1.00 96.44 84 PRO A O 1
ATOM 691 N N . TYR A 1 85 ? -1.958 13.403 5.143 1.00 95.94 85 TYR A N 1
ATOM 692 C CA . TYR A 1 85 ? -2.600 12.168 4.648 1.00 95.94 85 TYR A CA 1
ATOM 693 C C . TYR A 1 85 ? -2.501 11.989 3.119 1.00 95.94 85 TYR A C 1
ATOM 695 O O . TYR A 1 85 ? -2.063 10.947 2.642 1.00 95.94 85 TYR A O 1
ATOM 703 N N . LYS A 1 86 ? -2.732 13.056 2.337 1.00 96.75 86 LYS A N 1
ATOM 704 C CA . LYS A 1 86 ? -2.652 13.013 0.864 1.00 96.75 86 LYS A CA 1
ATOM 705 C C . LYS A 1 86 ? -1.303 12.551 0.318 1.00 96.75 86 LYS A C 1
ATOM 707 O O . LYS A 1 86 ? -1.256 11.884 -0.713 1.00 96.75 86 LYS A O 1
ATOM 712 N N . ARG A 1 87 ? -0.202 12.956 0.961 1.00 98.00 87 ARG A N 1
ATOM 713 C CA . ARG A 1 87 ? 1.152 12.539 0.561 1.00 98.00 87 ARG A CA 1
ATOM 714 C C . ARG A 1 87 ? 1.411 11.097 0.971 1.00 98.00 87 ARG A C 1
ATOM 716 O O . ARG A 1 87 ? 1.977 10.343 0.191 1.00 98.00 87 ARG A O 1
ATOM 723 N N . PHE A 1 88 ? 0.945 10.714 2.156 1.00 98.69 88 PHE A N 1
ATOM 724 C CA . PHE A 1 88 ? 1.061 9.350 2.652 1.00 98.69 88 PHE A CA 1
ATOM 725 C C . PHE A 1 88 ? 0.343 8.349 1.735 1.00 98.69 88 PHE A C 1
ATOM 727 O O . PHE A 1 88 ? 0.948 7.387 1.273 1.00 98.69 88 PHE A O 1
ATOM 734 N N . GLU A 1 89 ? -0.921 8.600 1.402 1.00 98.56 89 GLU A N 1
ATOM 735 C CA . GLU A 1 89 ? -1.723 7.736 0.521 1.00 98.56 89 GLU A CA 1
ATOM 736 C C . GLU A 1 89 ? -1.163 7.670 -0.906 1.00 98.56 89 GLU A C 1
ATOM 738 O O . GLU A 1 89 ? -1.198 6.628 -1.568 1.00 98.56 89 GLU A O 1
ATOM 743 N N . GLU A 1 90 ? -0.611 8.782 -1.399 1.00 98.50 90 GLU A N 1
ATOM 744 C CA . GLU A 1 90 ? 0.104 8.806 -2.673 1.00 98.50 90 GLU A CA 1
ATOM 745 C C . GLU A 1 90 ? 1.377 7.956 -2.622 1.00 98.50 90 GLU A C 1
ATOM 747 O O . GLU A 1 90 ? 1.631 7.194 -3.553 1.00 98.50 90 GLU A O 1
ATOM 752 N N . ALA A 1 91 ? 2.139 8.013 -1.529 1.00 98.62 91 ALA A N 1
ATOM 753 C CA . ALA A 1 91 ? 3.310 7.169 -1.332 1.00 98.62 91 ALA A CA 1
ATOM 754 C C . ALA A 1 91 ? 2.934 5.679 -1.250 1.00 98.62 91 ALA A C 1
ATOM 756 O O . ALA A 1 91 ? 3.615 4.846 -1.849 1.00 98.62 91 ALA A O 1
ATOM 757 N N . VAL A 1 92 ? 1.808 5.332 -0.611 1.00 98.81 92 VAL A N 1
ATOM 758 C CA . VAL A 1 92 ? 1.243 3.970 -0.639 1.00 98.81 92 VAL A CA 1
ATOM 759 C C . VAL A 1 92 ? 0.930 3.564 -2.084 1.00 98.81 92 VAL A C 1
ATOM 761 O O . VAL A 1 92 ? 1.356 2.501 -2.536 1.00 98.81 92 VAL A O 1
ATOM 764 N N . ARG A 1 93 ? 0.266 4.423 -2.867 1.00 98.56 93 ARG A N 1
ATOM 765 C CA . ARG A 1 93 ? -0.034 4.142 -4.282 1.00 98.56 93 ARG A CA 1
ATOM 766 C C . ARG A 1 93 ? 1.234 3.901 -5.105 1.00 98.56 93 ARG A C 1
ATOM 768 O O . ARG A 1 93 ? 1.318 2.937 -5.866 1.00 98.56 93 ARG A O 1
ATOM 775 N N . GLN A 1 94 ? 2.221 4.779 -4.952 1.00 98.12 94 GLN A N 1
ATOM 776 C CA . GLN A 1 94 ? 3.490 4.726 -5.674 1.00 98.12 94 GLN A CA 1
ATOM 777 C C . GLN A 1 94 ? 4.316 3.494 -5.308 1.00 98.12 94 GLN A C 1
ATOM 779 O O . GLN A 1 94 ? 4.887 2.875 -6.206 1.00 98.12 94 GLN A O 1
ATOM 784 N N . LEU A 1 95 ? 4.341 3.108 -4.029 1.00 98.62 95 LEU A N 1
ATOM 785 C CA . LEU A 1 95 ? 4.999 1.887 -3.574 1.00 98.62 95 LEU A CA 1
ATOM 786 C C . LEU A 1 95 ? 4.383 0.663 -4.253 1.00 98.62 95 LEU A C 1
ATOM 788 O O . LEU A 1 95 ? 5.116 -0.115 -4.860 1.00 98.62 95 LEU A O 1
ATOM 792 N N . GLY A 1 96 ? 3.051 0.527 -4.216 1.00 97.44 96 GLY A N 1
ATOM 793 C CA . GLY A 1 96 ? 2.343 -0.594 -4.842 1.00 97.44 96 GLY A CA 1
ATOM 794 C C . GLY A 1 96 ? 2.664 -0.727 -6.334 1.00 97.44 96 GLY A C 1
ATOM 795 O O . GLY A 1 96 ? 3.007 -1.810 -6.808 1.00 97.44 96 GLY A O 1
ATOM 796 N N . LEU A 1 97 ? 2.645 0.388 -7.071 1.00 96.19 97 LEU A N 1
ATOM 797 C CA . LEU A 1 97 ? 2.999 0.395 -8.494 1.00 96.19 97 LEU A CA 1
ATOM 798 C C . LEU A 1 97 ? 4.472 0.035 -8.741 1.00 96.19 97 LEU A C 1
ATOM 800 O O . LEU A 1 97 ? 4.774 -0.734 -9.655 1.00 96.19 97 LEU A O 1
ATOM 804 N N . ALA A 1 98 ? 5.387 0.560 -7.925 1.00 96.94 98 ALA A N 1
ATOM 805 C CA . ALA A 1 98 ? 6.822 0.332 -8.073 1.00 96.94 98 ALA A CA 1
ATOM 806 C C . ALA A 1 98 ? 7.238 -1.117 -7.811 1.00 96.94 98 ALA A C 1
ATOM 808 O O . ALA A 1 98 ? 8.179 -1.600 -8.440 1.00 96.94 98 ALA A O 1
ATOM 809 N N . ILE A 1 99 ? 6.515 -1.827 -6.943 1.00 97.06 99 ILE A N 1
ATOM 810 C CA . ILE A 1 99 ? 6.731 -3.258 -6.698 1.00 97.06 99 ILE A CA 1
ATOM 811 C C . ILE A 1 99 ? 5.912 -4.154 -7.638 1.00 97.06 99 ILE A C 1
ATOM 813 O O . ILE A 1 99 ? 5.898 -5.371 -7.470 1.00 97.06 99 ILE A O 1
ATOM 817 N N . GLY A 1 100 ? 5.244 -3.578 -8.643 1.00 94.75 100 GLY A N 1
ATOM 818 C CA . GLY A 1 100 ? 4.555 -4.323 -9.696 1.00 94.75 100 GLY A CA 1
ATOM 819 C C . GLY A 1 100 ? 3.146 -4.802 -9.347 1.00 94.75 100 GLY A C 1
ATOM 820 O O . GLY A 1 100 ? 2.658 -5.738 -9.975 1.00 94.75 100 GLY A O 1
ATOM 821 N N . MET A 1 101 ? 2.487 -4.183 -8.367 1.00 94.12 101 MET A N 1
ATOM 822 C CA . MET A 1 101 ? 1.055 -4.366 -8.112 1.00 94.12 101 MET A CA 1
ATOM 823 C C . MET A 1 101 ? 0.240 -3.337 -8.902 1.00 94.12 101 MET A C 1
ATOM 825 O O . MET A 1 101 ? 0.753 -2.294 -9.314 1.00 94.12 101 MET A O 1
ATOM 829 N N . LEU A 1 102 ? -1.056 -3.592 -9.094 1.00 93.94 102 LEU A N 1
ATOM 830 C CA . LEU A 1 102 ? -1.959 -2.519 -9.513 1.00 93.94 102 LEU A CA 1
ATOM 831 C C . LEU A 1 102 ? -2.371 -1.718 -8.285 1.00 93.94 102 LEU A C 1
ATOM 833 O O . LEU A 1 102 ? -2.671 -2.310 -7.251 1.00 93.94 102 LEU A O 1
ATOM 837 N N . SER A 1 103 ? -2.415 -0.393 -8.400 1.00 95.06 103 SER A N 1
ATOM 838 C CA . SER A 1 103 ? -2.758 0.478 -7.279 1.00 95.06 103 SER A CA 1
ATOM 839 C C . SER A 1 103 ? -3.505 1.733 -7.730 1.00 95.06 103 SER A C 1
ATOM 841 O O . SER A 1 103 ? -3.127 2.372 -8.717 1.00 95.06 103 SER A O 1
ATOM 843 N N . GLN A 1 104 ? -4.561 2.084 -6.999 1.00 95.44 104 GLN A N 1
ATOM 844 C CA . GLN A 1 104 ? -5.395 3.280 -7.180 1.00 95.44 104 GLN A CA 1
ATOM 845 C C . GLN A 1 104 ? -5.671 3.946 -5.822 1.00 95.44 104 GLN A C 1
ATOM 847 O O . GLN A 1 104 ? -5.472 3.317 -4.779 1.00 95.44 104 GLN A O 1
ATOM 852 N N . ARG A 1 105 ? -6.169 5.192 -5.838 1.00 97.12 105 ARG A N 1
ATOM 853 C CA . ARG A 1 105 ? -6.681 5.896 -4.649 1.00 97.12 105 ARG A CA 1
ATOM 854 C C . ARG A 1 105 ? -8.157 6.253 -4.833 1.00 97.12 105 ARG A C 1
ATOM 856 O O . ARG A 1 105 ? -8.438 7.396 -5.193 1.00 97.12 105 ARG A O 1
ATOM 863 N N . PRO A 1 106 ? -9.094 5.294 -4.687 1.00 94.31 106 PRO A N 1
ATOM 864 C CA . PRO A 1 106 ? -10.490 5.524 -5.035 1.00 94.31 106 PRO A CA 1
ATOM 865 C C . PRO A 1 106 ? -11.121 6.774 -4.412 1.00 94.31 106 PRO A C 1
ATOM 867 O O . PRO A 1 106 ? -11.779 7.527 -5.134 1.00 94.31 106 PRO A O 1
ATOM 870 N N . GLU A 1 107 ? -10.853 7.052 -3.132 1.00 93.50 107 GLU A N 1
ATOM 871 C CA . GLU A 1 107 ? -11.389 8.243 -2.465 1.00 93.50 107 GLU A CA 1
ATOM 872 C C . GLU A 1 107 ? -10.918 9.546 -3.143 1.00 93.50 107 GLU A C 1
ATOM 874 O O . GLU A 1 107 ? -11.733 10.395 -3.500 1.00 93.50 107 GLU A O 1
ATOM 879 N N . GLU A 1 108 ? -9.621 9.703 -3.424 1.00 92.81 108 GLU A N 1
ATOM 880 C CA . GLU A 1 108 ? -9.109 10.899 -4.117 1.00 92.81 108 GLU A CA 1
ATOM 881 C C . GLU A 1 108 ? -9.564 10.939 -5.590 1.00 92.81 108 GLU A C 1
ATOM 883 O O . GLU A 1 108 ? -9.919 11.994 -6.121 1.00 92.81 108 GLU A O 1
ATOM 888 N N . ASP A 1 109 ? -9.565 9.785 -6.255 1.00 85.38 109 ASP A N 1
ATOM 889 C CA . ASP A 1 109 ? -9.760 9.656 -7.697 1.00 85.38 109 ASP A CA 1
ATOM 890 C C . ASP A 1 109 ? -11.234 9.751 -8.128 1.00 85.38 109 ASP A C 1
ATOM 892 O O . ASP A 1 109 ? -11.530 10.245 -9.224 1.00 85.38 109 ASP A O 1
ATOM 896 N N . TYR A 1 110 ? -12.154 9.276 -7.285 1.00 82.88 110 TYR A N 1
ATOM 897 C CA . TYR A 1 110 ? -13.581 9.133 -7.588 1.00 82.88 110 TYR A CA 1
ATOM 898 C C . TYR A 1 110 ? -14.501 9.694 -6.491 1.00 82.88 110 TYR A C 1
ATOM 900 O O . TYR A 1 110 ? -15.688 9.863 -6.765 1.00 82.88 110 TYR A O 1
ATOM 908 N N . GLN A 1 111 ? -13.968 10.102 -5.329 1.00 86.69 111 GLN A N 1
ATOM 909 C CA . GLN A 1 111 ? -14.721 10.555 -4.141 1.00 86.69 111 GLN A CA 1
ATOM 910 C C . GLN A 1 111 ? -15.548 9.466 -3.459 1.00 86.69 111 GLN A C 1
ATOM 912 O O . GLN A 1 111 ? -16.550 9.752 -2.807 1.00 86.69 111 GLN A O 1
ATOM 917 N N . GLU A 1 112 ? -15.133 8.215 -3.621 1.00 88.25 112 GLU A N 1
ATOM 918 C CA . GLU A 1 112 ? -15.757 7.060 -2.989 1.00 88.25 112 GLU A CA 1
ATOM 919 C C . GLU A 1 112 ? -14.764 5.902 -2.863 1.00 88.25 112 GLU A C 1
ATOM 921 O O . GLU A 1 112 ? -13.850 5.773 -3.678 1.00 88.25 112 GLU A O 1
ATOM 926 N N . GLY A 1 113 ? -14.991 5.025 -1.886 1.00 94.81 113 GLY A N 1
ATOM 927 C CA . GLY A 1 113 ? -14.164 3.843 -1.656 1.00 94.81 113 GLY A CA 1
ATOM 928 C C . GLY A 1 113 ? -12.958 4.104 -0.752 1.00 94.81 113 GLY A C 1
ATOM 929 O O . GLY A 1 113 ? -12.930 5.125 -0.069 1.00 94.81 113 GLY A O 1
ATOM 930 N N . PRO A 1 114 ? -11.990 3.173 -0.725 1.00 97.88 114 PRO A N 1
ATOM 931 C CA . PRO A 1 114 ? -10.843 3.250 0.174 1.00 97.88 114 PRO A CA 1
ATOM 932 C C . PRO A 1 114 ? -9.854 4.356 -0.195 1.00 97.88 114 PRO A C 1
ATOM 934 O O . PRO A 1 114 ? -9.758 4.758 -1.362 1.00 97.88 114 PRO A O 1
ATOM 937 N N . ASP A 1 115 ? -9.021 4.721 0.782 1.00 98.44 115 ASP A N 1
ATOM 938 C CA . ASP A 1 115 ? -7.843 5.576 0.586 1.00 98.44 115 ASP A CA 1
ATOM 939 C C . ASP A 1 115 ? -6.913 4.982 -0.487 1.00 98.44 115 ASP A C 1
ATOM 941 O O . ASP A 1 115 ? -6.464 5.671 -1.407 1.00 98.44 115 ASP A O 1
ATOM 945 N N . ASN A 1 116 ? -6.666 3.666 -0.422 1.00 98.69 116 ASN A N 1
ATOM 946 C CA . ASN A 1 116 ? -5.912 2.923 -1.426 1.00 98.69 116 ASN A CA 1
ATOM 947 C C . ASN A 1 116 ? -6.563 1.564 -1.733 1.00 98.69 116 ASN A C 1
ATOM 949 O O . ASN A 1 116 ? -6.980 0.824 -0.844 1.00 98.69 116 ASN A O 1
ATOM 953 N N . LEU A 1 117 ? -6.576 1.190 -3.014 1.00 98.19 117 LEU A N 1
ATOM 954 C CA . LEU A 1 117 ? -6.977 -0.143 -3.466 1.00 98.19 117 LEU A CA 1
ATOM 955 C C . LEU A 1 117 ? -5.840 -0.762 -4.263 1.00 98.19 117 LEU A C 1
ATOM 957 O O . LEU A 1 117 ? -5.412 -0.191 -5.271 1.00 98.19 117 LEU A O 1
ATOM 961 N N . TRP A 1 118 ? -5.357 -1.918 -3.820 1.00 97.19 118 TRP A N 1
ATOM 962 C CA . TRP A 1 118 ? -4.341 -2.675 -4.543 1.00 97.19 118 TRP A CA 1
ATOM 963 C C . TRP A 1 118 ? -4.914 -3.973 -5.091 1.00 97.19 118 TRP A C 1
ATOM 965 O O . TRP A 1 118 ? -5.794 -4.576 -4.481 1.00 97.19 118 TRP A O 1
ATOM 975 N N . ARG A 1 119 ? -4.370 -4.434 -6.218 1.00 94.00 119 ARG A N 1
ATOM 976 C CA . ARG A 1 119 ? -4.593 -5.789 -6.727 1.00 94.00 119 ARG A CA 1
ATOM 977 C C . ARG A 1 119 ? -3.260 -6.507 -6.868 1.00 94.00 119 ARG A C 1
ATOM 979 O O . ARG A 1 119 ? -2.383 -6.047 -7.605 1.00 94.00 119 ARG A O 1
ATOM 986 N N . LEU A 1 120 ? -3.136 -7.642 -6.189 1.00 90.25 120 LEU A N 1
ATOM 987 C CA . LEU A 1 120 ? -1.959 -8.493 -6.234 1.00 90.25 120 LEU A CA 1
ATOM 988 C C . LEU A 1 120 ? -2.002 -9.398 -7.480 1.00 90.25 120 LEU A C 1
ATOM 990 O O . LEU A 1 120 ? -3.075 -9.875 -7.882 1.00 90.25 120 LEU A O 1
ATOM 994 N N . PRO A 1 121 ? -0.839 -9.686 -8.088 1.00 82.88 121 PRO A N 1
ATOM 995 C CA . PRO A 1 121 ? -0.681 -10.823 -8.990 1.00 82.88 121 PRO A CA 1
ATOM 996 C C . PRO A 1 121 ? -1.204 -12.097 -8.308 1.00 82.88 121 PRO A C 1
ATOM 998 O O . PRO A 1 121 ? -0.747 -12.437 -7.224 1.00 82.88 121 PRO A O 1
ATOM 1001 N N . GLY A 1 122 ? -2.181 -12.784 -8.908 1.00 74.06 122 GLY A N 1
ATOM 1002 C CA . GLY A 1 122 ? -2.831 -13.951 -8.282 1.00 74.06 122 GLY A CA 1
ATOM 1003 C C . GLY A 1 122 ? -4.257 -13.725 -7.759 1.00 74.06 122 GLY A C 1
ATOM 1004 O O . GLY A 1 122 ? -4.895 -14.697 -7.376 1.00 74.06 122 GLY A O 1
ATOM 1005 N N . ARG A 1 123 ? -4.799 -12.500 -7.900 1.00 67.50 123 ARG A N 1
ATOM 1006 C CA . ARG A 1 123 ? -6.217 -12.088 -7.714 1.00 67.50 123 ARG A CA 1
ATOM 1007 C C . ARG A 1 123 ? -6.662 -11.626 -6.326 1.00 67.50 123 ARG A C 1
ATOM 1009 O O . ARG A 1 123 ? -7.822 -11.259 -6.203 1.00 67.50 123 ARG A O 1
ATOM 1016 N N . GLU A 1 124 ? -5.791 -11.534 -5.335 1.00 83.19 124 GLU A N 1
ATOM 1017 C CA . GLU A 1 124 ? -6.181 -10.942 -4.049 1.00 83.19 124 GLU A CA 1
ATOM 1018 C C . GLU A 1 124 ? -6.150 -9.409 -4.119 1.00 83.19 124 GLU A C 1
ATOM 1020 O O . GLU A 1 124 ? -5.206 -8.810 -4.646 1.00 83.19 124 GLU A O 1
ATOM 1025 N N . PHE A 1 125 ? -7.196 -8.760 -3.611 1.00 95.62 125 PHE A N 1
ATOM 1026 C CA . PHE A 1 125 ? -7.232 -7.308 -3.437 1.00 95.62 125 PHE A CA 1
ATOM 1027 C C . PHE A 1 125 ? -6.813 -6.912 -2.025 1.00 95.62 125 PHE A C 1
ATOM 1029 O O . PHE A 1 125 ? -7.120 -7.614 -1.066 1.00 95.62 125 PHE A O 1
ATOM 1036 N N . LEU A 1 126 ? -6.178 -5.750 -1.878 1.00 97.81 126 LEU A N 1
ATOM 1037 C CA . LEU A 1 126 ? -6.037 -5.099 -0.575 1.00 97.81 126 LEU A CA 1
ATOM 1038 C C . LEU A 1 126 ? -6.925 -3.865 -0.551 1.00 97.81 126 LEU A C 1
ATOM 1040 O O . LEU A 1 126 ? -6.753 -2.966 -1.379 1.00 97.81 126 LEU A O 1
ATOM 1044 N N . VAL A 1 127 ? -7.843 -3.828 0.410 1.00 98.44 127 VAL A N 1
ATOM 1045 C CA . VAL A 1 127 ? -8.679 -2.660 0.707 1.00 98.44 127 VAL A CA 1
ATOM 1046 C C . VAL A 1 127 ? -8.009 -1.931 1.862 1.00 98.44 127 VAL A C 1
ATOM 1048 O O . VAL A 1 127 ? -7.977 -2.459 2.972 1.00 98.44 127 VAL A O 1
ATOM 1051 N N . ILE A 1 128 ? -7.402 -0.776 1.588 1.00 98.81 128 ILE A N 1
ATOM 1052 C CA . ILE A 1 128 ? -6.448 -0.138 2.498 1.00 98.81 128 ILE A CA 1
ATOM 1053 C C . ILE A 1 128 ? -6.993 1.205 2.985 1.00 98.81 128 ILE A C 1
ATOM 1055 O O . ILE A 1 128 ? -7.269 2.094 2.182 1.00 98.81 128 ILE A O 1
ATOM 1059 N N . GLU A 1 129 ? -7.042 1.365 4.306 1.00 98.62 129 GLU A N 1
ATOM 1060 C CA . GLU A 1 129 ? -7.285 2.639 4.986 1.00 98.62 129 GLU A CA 1
ATOM 1061 C C . GLU A 1 129 ? -6.009 3.150 5.661 1.00 98.62 129 GLU A C 1
ATOM 1063 O O . GLU A 1 129 ? -5.371 2.449 6.453 1.00 98.62 129 GLU A O 1
ATOM 1068 N N . CYS A 1 130 ? -5.653 4.400 5.395 1.00 98.44 130 CYS A N 1
ATOM 1069 C CA . CYS A 1 130 ? -4.488 5.079 5.931 1.00 98.44 130 CYS A CA 1
ATOM 1070 C C . CYS A 1 130 ? -4.885 5.962 7.116 1.00 98.44 130 CYS A C 1
ATOM 1072 O O . CYS A 1 130 ? -5.665 6.902 7.004 1.00 98.44 130 CYS A O 1
ATOM 1074 N N . LYS A 1 131 ? -4.307 5.693 8.289 1.00 97.50 131 LYS A N 1
ATOM 1075 C CA . LYS A 1 131 ? -4.504 6.489 9.511 1.00 97.50 131 LYS A CA 1
ATOM 1076 C C . LYS A 1 131 ? -3.160 6.985 10.028 1.00 97.50 131 LYS A C 1
ATOM 1078 O O . LYS A 1 131 ? -2.815 6.859 11.205 1.00 97.50 131 LYS A O 1
ATOM 1083 N N . ASN A 1 132 ? -2.369 7.551 9.119 1.00 96.69 132 ASN A N 1
ATOM 1084 C CA . ASN A 1 132 ? -1.007 7.997 9.396 1.00 96.69 132 ASN A CA 1
ATOM 1085 C C . ASN A 1 132 ? -0.947 9.174 10.393 1.00 96.69 132 ASN A C 1
ATOM 1087 O O . ASN A 1 132 ? 0.041 9.337 11.111 1.00 96.69 132 ASN A O 1
ATOM 1091 N N . GLU A 1 133 ? -2.011 9.972 10.471 1.00 93.81 133 GLU A N 1
ATOM 1092 C CA . GLU A 1 133 ? -2.158 11.100 11.401 1.00 93.81 133 GLU A CA 1
ATOM 1093 C C . GLU A 1 133 ? -2.765 10.693 12.759 1.00 93.81 133 GLU A C 1
ATOM 1095 O O . GLU A 1 133 ? -2.957 11.537 13.637 1.00 93.81 133 GLU A O 1
ATOM 1100 N N . ALA A 1 134 ? -3.053 9.403 12.978 1.00 90.00 134 ALA A N 1
ATOM 1101 C CA . ALA A 1 134 ? -3.671 8.946 14.215 1.00 90.00 134 ALA A CA 1
ATOM 1102 C C . ALA A 1 134 ? -2.782 9.204 15.446 1.00 90.00 134 ALA A C 1
ATOM 1104 O O . ALA A 1 134 ? -1.601 8.849 15.510 1.00 90.00 134 ALA A O 1
ATOM 1105 N N . GLY A 1 135 ? -3.390 9.819 16.461 1.00 81.56 135 GLY A N 1
ATOM 1106 C CA . GLY A 1 135 ? -2.767 10.127 17.750 1.00 81.56 135 GLY A CA 1
ATOM 1107 C C . GLY A 1 135 ? -3.248 9.260 18.914 1.00 81.56 135 GLY A C 1
ATOM 1108 O O . GLY A 1 135 ? -2.962 9.609 20.050 1.00 81.56 135 GLY A O 1
ATOM 1109 N N . SER A 1 136 ? -4.018 8.196 18.657 1.00 80.00 136 SER A N 1
ATOM 1110 C CA . SER A 1 136 ? -4.591 7.361 19.723 1.00 80.00 136 SER A CA 1
ATOM 1111 C C . SER A 1 136 ? -3.500 6.641 20.517 1.00 80.00 136 SER A C 1
ATOM 1113 O O . SER A 1 136 ? -2.555 6.126 19.921 1.00 80.00 136 SER A O 1
ATOM 1115 N N . GLU A 1 137 ? -3.662 6.572 21.837 1.00 84.88 137 GLU A N 1
ATOM 1116 C CA . GLU A 1 137 ? -2.821 5.767 22.738 1.00 84.88 137 GLU A CA 1
ATOM 1117 C C . GLU A 1 137 ? -3.542 4.508 23.245 1.00 84.88 137 GLU A C 1
ATOM 1119 O O . GLU A 1 137 ? -2.900 3.600 23.759 1.00 84.88 137 GLU A O 1
ATOM 1124 N N . GLU A 1 138 ? -4.861 4.425 23.047 1.00 90.31 138 GLU A N 1
ATOM 1125 C CA . GLU A 1 138 ? -5.743 3.373 23.577 1.00 90.31 138 GLU A CA 1
ATOM 1126 C C . GLU A 1 138 ? -6.205 2.393 22.485 1.00 90.31 138 GLU A C 1
ATOM 1128 O O . GLU A 1 138 ? -7.304 1.853 22.549 1.00 90.31 138 GLU A O 1
ATOM 1133 N N . GLY A 1 139 ? -5.413 2.197 21.433 1.00 93.69 139 GLY A N 1
ATOM 1134 C CA . GLY A 1 139 ? -5.775 1.341 20.296 1.00 93.69 139 GLY A CA 1
ATOM 1135 C C . GLY A 1 139 ? -6.478 2.069 19.149 1.00 93.69 139 GLY A C 1
ATOM 1136 O O . GLY A 1 139 ? -6.660 3.293 19.160 1.00 93.69 139 GLY A O 1
ATOM 1137 N N . ILE A 1 140 ? -6.834 1.300 18.120 1.00 96.56 140 ILE A N 1
ATOM 1138 C CA . ILE A 1 140 ? -7.516 1.779 16.913 1.00 96.56 140 ILE A CA 1
ATOM 1139 C C . ILE A 1 140 ? -8.960 2.148 17.260 1.00 96.56 140 ILE A C 1
ATOM 1141 O O . ILE A 1 140 ? -9.706 1.349 17.835 1.00 96.56 140 ILE A O 1
ATOM 1145 N N . LYS A 1 141 ? -9.371 3.373 16.916 1.00 96.38 141 LYS A N 1
ATOM 1146 C CA . LYS A 1 141 ? -10.678 3.907 17.310 1.00 96.38 141 LYS A CA 1
ATOM 1147 C C . LYS A 1 141 ? -11.807 3.299 16.485 1.00 96.38 141 LYS A C 1
ATOM 1149 O O . LYS A 1 141 ? -11.647 2.963 15.315 1.00 96.38 141 LYS A O 1
ATOM 1154 N N . LYS A 1 142 ? -13.012 3.293 17.070 1.00 95.50 142 LYS A N 1
ATOM 1155 C CA . LYS A 1 142 ? -14.252 2.863 16.401 1.00 95.50 142 LYS A CA 1
ATOM 1156 C C . LYS A 1 142 ? -14.474 3.585 15.071 1.00 95.50 142 LYS A C 1
ATOM 1158 O O . LYS A 1 142 ? -14.944 2.975 14.121 1.00 95.50 142 LYS A O 1
ATOM 1163 N N . ARG A 1 143 ? -14.141 4.879 15.009 1.00 95.62 143 ARG A N 1
ATOM 1164 C CA . ARG A 1 143 ? -14.245 5.678 13.782 1.00 95.62 143 ARG A CA 1
ATOM 1165 C C . ARG A 1 143 ? -13.358 5.122 12.667 1.00 95.62 143 ARG A C 1
ATOM 1167 O O . ARG A 1 143 ? -13.839 4.999 11.550 1.00 95.62 143 ARG A O 1
ATOM 1174 N N . ASP A 1 144 ? -12.114 4.776 12.979 1.00 96.50 144 ASP A N 1
ATOM 1175 C CA . ASP A 1 144 ? -11.124 4.349 11.987 1.00 96.50 144 ASP A CA 1
ATOM 1176 C C . ASP A 1 144 ? -11.476 2.965 11.424 1.00 96.50 144 ASP A C 1
ATOM 1178 O O . ASP A 1 144 ? -11.491 2.775 10.212 1.00 96.50 144 ASP A O 1
ATOM 1182 N N . LEU A 1 145 ? -11.871 2.023 12.292 1.00 97.12 145 LEU A N 1
ATOM 1183 C CA . LEU A 1 145 ? -12.407 0.731 11.843 1.00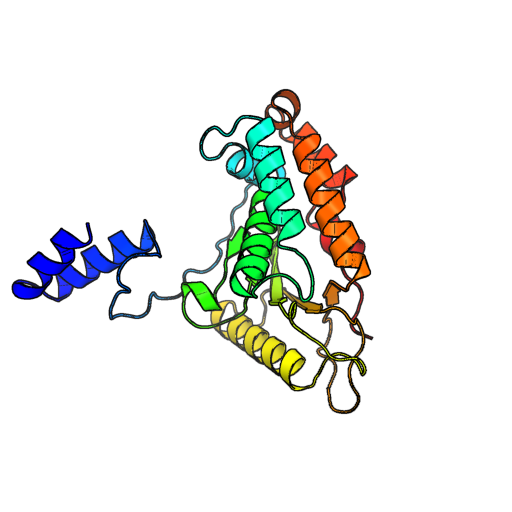 97.12 145 LEU A CA 1
ATOM 1184 C C . LEU A 1 145 ? -13.744 0.898 11.109 1.00 97.12 145 LEU A C 1
ATOM 1186 O O . LEU A 1 145 ? -14.010 0.192 10.146 1.00 97.12 145 LEU A O 1
ATOM 1190 N N . GLY A 1 146 ? -14.578 1.858 11.513 1.00 97.25 146 GLY A N 1
ATOM 1191 C CA . GLY A 1 146 ? -15.818 2.180 10.809 1.00 97.25 146 GLY A CA 1
ATOM 1192 C C . GLY A 1 146 ? -15.587 2.656 9.371 1.00 97.25 146 GLY A C 1
ATOM 1193 O O . GLY A 1 146 ? -16.346 2.265 8.489 1.00 97.25 146 GLY A O 1
ATOM 1194 N N . GLN A 1 147 ? -14.536 3.448 9.126 1.00 97.06 147 GLN A N 1
ATOM 1195 C CA . GLN A 1 147 ? -14.130 3.855 7.774 1.00 97.06 147 GLN A CA 1
ATOM 1196 C C . GLN A 1 147 ? -13.681 2.648 6.944 1.00 97.06 147 GLN A C 1
ATOM 1198 O O . GLN A 1 147 ? -14.191 2.452 5.846 1.00 97.06 147 GLN A O 1
ATOM 1203 N N . LEU A 1 148 ? -12.854 1.759 7.509 1.00 98.25 148 LEU A N 1
ATOM 1204 C CA . LEU A 1 148 ? -12.476 0.512 6.832 1.00 98.25 148 LEU A CA 1
ATOM 1205 C C . LEU A 1 148 ? -13.693 -0.358 6.498 1.00 98.25 148 LEU A C 1
ATOM 1207 O O . LEU A 1 148 ? -13.771 -0.907 5.404 1.00 98.25 148 LEU A O 1
ATOM 1211 N N . GLY A 1 149 ? -14.672 -0.440 7.401 1.00 97.94 149 GLY A N 1
ATOM 1212 C CA . GLY A 1 149 ? -15.936 -1.129 7.142 1.00 97.94 149 GLY A CA 1
ATOM 1213 C C . GLY A 1 149 ? -16.681 -0.565 5.929 1.00 97.94 149 GLY A C 1
ATOM 1214 O O . GLY A 1 149 ? -17.134 -1.330 5.085 1.00 97.94 149 GLY A O 1
ATOM 1215 N N . GLN A 1 150 ? -16.757 0.762 5.790 1.00 97.50 150 GLN A N 1
ATOM 1216 C CA . GLN A 1 150 ? -17.384 1.403 4.625 1.00 97.50 150 GLN A CA 1
ATOM 1217 C C . GLN A 1 150 ? -16.629 1.094 3.327 1.00 97.50 150 GLN A C 1
ATOM 1219 O O . GLN A 1 150 ? -17.253 0.807 2.306 1.00 97.50 150 GLN A O 1
ATOM 1224 N N . SER A 1 151 ? -15.299 1.086 3.375 1.00 98.12 151 SER A N 1
ATOM 1225 C CA . SER A 1 151 ? -14.452 0.755 2.228 1.00 98.12 151 SER A CA 1
ATOM 1226 C C . SER A 1 151 ? -14.579 -0.706 1.789 1.00 98.12 151 SER A C 1
ATOM 1228 O O . SER A 1 151 ? -14.532 -0.994 0.592 1.00 98.12 151 SER A O 1
ATOM 1230 N N . ILE A 1 152 ? -14.804 -1.627 2.731 1.00 97.81 152 ILE A N 1
ATOM 1231 C CA . ILE A 1 152 ? -15.116 -3.035 2.439 1.00 97.81 152 ILE A CA 1
ATOM 1232 C C . ILE A 1 152 ? -16.466 -3.163 1.731 1.00 97.81 152 ILE A C 1
ATOM 1234 O O . ILE A 1 152 ? -16.551 -3.853 0.718 1.00 97.81 152 ILE A O 1
ATOM 1238 N N . GLU A 1 153 ? -17.512 -2.503 2.232 1.00 97.25 153 GLU A N 1
ATOM 1239 C CA . GLU A 1 153 ? -18.833 -2.550 1.592 1.00 97.25 153 GLU A CA 1
ATOM 1240 C C . GLU A 1 153 ? -18.790 -1.933 0.190 1.00 97.25 153 GLU A C 1
ATOM 1242 O O . GLU A 1 153 ? -19.280 -2.534 -0.762 1.00 97.25 153 GLU A O 1
ATOM 1247 N N . TRP A 1 154 ? -18.079 -0.813 0.017 1.00 96.62 154 TRP A N 1
ATOM 1248 C CA . TRP A 1 154 ? -17.820 -0.261 -1.312 1.00 96.62 154 TRP A CA 1
ATOM 1249 C C . TRP A 1 154 ? -17.102 -1.267 -2.220 1.00 96.62 154 TRP A C 1
ATOM 1251 O O . TRP A 1 154 ? -17.466 -1.417 -3.387 1.00 96.62 154 TRP A O 1
ATOM 1261 N N . PHE A 1 155 ? -16.094 -1.985 -1.714 1.00 96.31 155 PHE A N 1
ATOM 1262 C CA . PHE A 1 155 ? -15.388 -2.987 -2.510 1.00 96.31 155 PHE A CA 1
ATOM 1263 C C . PHE A 1 155 ? -16.335 -4.102 -2.964 1.00 96.31 155 PHE A C 1
ATOM 1265 O O . PHE A 1 155 ? -16.352 -4.425 -4.151 1.00 96.31 155 PHE A O 1
ATOM 1272 N N . LYS A 1 156 ? -17.169 -4.635 -2.065 1.00 95.31 156 LYS A N 1
ATOM 1273 C CA . LYS A 1 156 ? -18.174 -5.659 -2.390 1.00 95.31 156 LYS A CA 1
ATOM 1274 C C . LYS A 1 156 ? -19.187 -5.166 -3.419 1.00 95.31 156 LYS A C 1
ATOM 1276 O O . LYS A 1 156 ? -19.424 -5.854 -4.408 1.00 95.31 156 LYS A O 1
ATOM 1281 N N . ASP A 1 157 ? -19.692 -3.942 -3.277 1.00 93.38 157 ASP A N 1
ATOM 1282 C CA . ASP A 1 157 ? -20.609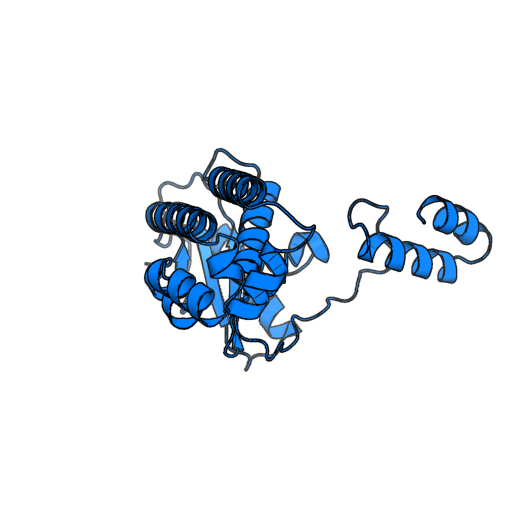 -3.335 -4.249 1.00 93.38 157 ASP A CA 1
ATOM 1283 C C . ASP A 1 157 ? -19.967 -3.209 -5.642 1.00 93.38 157 ASP A C 1
ATOM 1285 O O . ASP A 1 157 ? -20.613 -3.395 -6.681 1.00 93.38 157 ASP A O 1
ATOM 1289 N N . ARG A 1 158 ? -18.669 -2.879 -5.689 1.00 91.88 158 ARG A N 1
ATOM 1290 C CA . ARG A 1 158 ? -17.942 -2.658 -6.943 1.00 91.88 158 ARG A CA 1
ATOM 1291 C C . ARG A 1 158 ? -17.351 -3.919 -7.550 1.00 91.88 158 ARG A C 1
ATOM 1293 O O . ARG A 1 158 ? -17.208 -3.926 -8.766 1.00 91.88 158 ARG A O 1
ATOM 1300 N N . TYR A 1 159 ? -17.006 -4.948 -6.788 1.00 91.81 159 TYR A N 1
ATOM 1301 C CA . TYR A 1 159 ? -16.301 -6.140 -7.282 1.00 91.81 159 TYR A CA 1
ATOM 1302 C C . TYR A 1 159 ? -17.093 -7.441 -7.109 1.00 91.81 159 TYR A C 1
ATOM 1304 O O . TYR A 1 159 ? -16.816 -8.406 -7.819 1.00 91.81 159 TYR A O 1
ATOM 1312 N N . GLY A 1 160 ? -18.138 -7.432 -6.283 1.00 89.94 160 GLY A N 1
ATOM 1313 C CA . GLY A 1 160 ? -18.943 -8.590 -5.907 1.00 89.94 160 GLY A CA 1
ATOM 1314 C C . GLY A 1 160 ? -18.449 -9.242 -4.614 1.00 89.94 160 GLY A C 1
ATOM 1315 O O . GLY A 1 160 ? -17.259 -9.225 -4.308 1.00 89.94 160 GLY A O 1
ATOM 1316 N N . ASP A 1 161 ? -19.366 -9.875 -3.881 1.00 90.12 161 ASP A N 1
ATOM 1317 C CA . ASP A 1 161 ? -19.093 -10.500 -2.575 1.00 90.12 161 ASP A CA 1
ATOM 1318 C C . ASP A 1 161 ? -18.127 -11.693 -2.628 1.00 90.12 161 ASP A C 1
ATOM 1320 O O . ASP A 1 161 ? -17.617 -12.134 -1.600 1.00 90.12 161 ASP A O 1
ATOM 1324 N N . THR A 1 162 ? -17.900 -12.253 -3.817 1.00 89.00 162 THR A N 1
ATOM 1325 C CA . THR A 1 162 ? -17.063 -13.443 -4.015 1.00 89.00 162 THR A CA 1
ATOM 1326 C C . THR A 1 162 ? -15.619 -13.120 -4.382 1.00 89.00 162 THR A C 1
ATOM 1328 O O . THR A 1 162 ? -14.802 -14.038 -4.446 1.00 89.00 162 THR A O 1
ATOM 1331 N N . GLU A 1 163 ? -15.298 -11.860 -4.695 1.00 91.50 163 GLU A N 1
ATOM 1332 C CA . GLU A 1 163 ? -13.930 -11.485 -5.056 1.00 91.50 163 GLU A CA 1
ATOM 1333 C C . GLU A 1 163 ? -13.063 -11.448 -3.783 1.00 91.50 163 GLU A C 1
ATOM 1335 O O . GLU A 1 163 ? -13.441 -10.788 -2.813 1.00 91.50 163 GLU A O 1
ATOM 1340 N N . PRO A 1 164 ? -11.915 -12.149 -3.740 1.00 93.19 164 PRO A N 1
ATOM 1341 C CA . PRO A 1 164 ? -11.110 -12.235 -2.528 1.00 93.19 164 PRO A CA 1
ATOM 1342 C C . PRO A 1 164 ? -10.396 -10.913 -2.231 1.00 93.19 164 PRO A C 1
ATOM 1344 O O . PRO A 1 164 ? -9.766 -10.308 -3.106 1.00 93.19 164 PRO A O 1
ATOM 1347 N N . PHE A 1 165 ? -10.440 -10.492 -0.968 1.00 95.81 165 PHE A N 1
ATOM 1348 C CA . PHE A 1 165 ? -9.750 -9.300 -0.491 1.00 95.81 165 PHE A CA 1
ATOM 1349 C C . PHE A 1 165 ? -9.242 -9.465 0.943 1.00 95.81 165 PHE A C 1
ATOM 1351 O O . PHE A 1 165 ? -9.767 -10.265 1.714 1.00 95.81 165 PHE A O 1
ATOM 1358 N N . ILE A 1 166 ? -8.241 -8.661 1.300 1.00 97.12 166 ILE A N 1
ATOM 1359 C CA . ILE A 1 166 ? -7.710 -8.530 2.656 1.00 97.12 166 ILE A CA 1
ATOM 1360 C C . ILE A 1 166 ? -7.923 -7.075 3.105 1.00 97.12 166 ILE A C 1
ATOM 1362 O O . ILE A 1 166 ? -7.388 -6.159 2.466 1.00 97.12 166 ILE A O 1
ATOM 1366 N N . PRO A 1 167 ? -8.689 -6.826 4.183 1.00 98.19 167 PRO A N 1
ATOM 1367 C CA . PRO A 1 167 ? -8.772 -5.504 4.787 1.00 98.19 167 PRO A CA 1
ATOM 1368 C C . PRO A 1 167 ? -7.445 -5.141 5.447 1.00 98.19 167 PRO A C 1
ATOM 1370 O O . PRO A 1 167 ? -6.938 -5.887 6.287 1.00 98.19 167 PRO A O 1
ATOM 1373 N N . ILE A 1 168 ? -6.906 -3.976 5.106 1.00 98.62 168 ILE A N 1
ATOM 1374 C CA . ILE A 1 168 ? -5.687 -3.443 5.701 1.00 98.62 168 ILE A CA 1
ATOM 1375 C C . ILE A 1 168 ? -5.980 -2.085 6.325 1.00 98.62 168 ILE A C 1
ATOM 1377 O O . ILE A 1 168 ? -6.535 -1.197 5.682 1.00 98.62 168 ILE A O 1
ATOM 1381 N N . ILE A 1 169 ? -5.521 -1.888 7.557 1.00 98.50 169 ILE A N 1
ATOM 1382 C CA . ILE A 1 169 ? -5.419 -0.556 8.150 1.00 98.50 169 ILE A CA 1
ATOM 1383 C C . ILE A 1 169 ? -3.956 -0.217 8.429 1.00 98.50 169 ILE A C 1
ATOM 1385 O O . ILE A 1 169 ? -3.222 -0.990 9.044 1.00 98.50 169 ILE A O 1
ATOM 1389 N N . ILE A 1 170 ? -3.503 0.944 7.963 1.00 98.62 170 ILE A N 1
ATOM 1390 C CA . ILE A 1 170 ? -2.165 1.458 8.261 1.00 98.62 170 ILE A CA 1
ATOM 1391 C C . ILE A 1 170 ? -2.288 2.416 9.439 1.00 98.62 170 ILE A C 1
ATOM 1393 O O . ILE A 1 170 ? -2.793 3.529 9.297 1.00 98.62 170 ILE A O 1
ATOM 1397 N N . HIS A 1 171 ? -1.848 1.983 10.617 1.00 98.06 171 HIS A N 1
ATOM 1398 C CA . HIS A 1 171 ? -2.083 2.699 11.870 1.00 98.06 171 HIS A CA 1
ATOM 1399 C C . HIS A 1 171 ? -0.896 2.507 12.832 1.00 98.06 171 HIS A C 1
ATOM 1401 O O . HIS A 1 171 ? -0.303 1.436 12.834 1.00 98.06 171 HIS A O 1
ATOM 1407 N N . PRO A 1 172 ? -0.518 3.485 13.684 1.00 96.06 172 PRO A N 1
ATOM 1408 C CA . PRO A 1 172 ? 0.623 3.324 14.598 1.00 96.06 172 PRO A CA 1
ATOM 1409 C C . PRO A 1 172 ? 0.508 2.132 15.564 1.00 96.06 172 PRO A C 1
ATOM 1411 O O . PRO A 1 172 ? 1.523 1.575 15.980 1.00 96.06 172 PRO A O 1
ATOM 1414 N N . LEU A 1 173 ? -0.727 1.781 15.927 1.00 96.06 173 LEU A N 1
ATOM 1415 C CA . LEU A 1 173 ? -1.109 0.689 16.830 1.00 96.06 173 LEU A CA 1
ATOM 1416 C C . LEU A 1 173 ? -1.781 -0.452 16.065 1.00 96.06 173 LEU A C 1
ATOM 1418 O O . LEU A 1 173 ? -2.452 -0.190 15.071 1.00 96.06 173 LEU A O 1
ATOM 1422 N N . SER A 1 174 ? -1.676 -1.669 16.598 1.00 96.69 174 SER A N 1
ATOM 1423 C CA . SER A 1 174 ? -2.168 -2.917 15.997 1.00 96.69 174 SER A CA 1
ATOM 1424 C C . SER A 1 174 ? -3.289 -3.620 16.767 1.00 96.69 174 SER A C 1
ATOM 1426 O O . SER A 1 174 ? -3.607 -4.759 16.443 1.00 96.69 174 SER A O 1
ATOM 1428 N N . TYR A 1 175 ? -3.898 -2.961 17.757 1.00 96.62 175 TYR A N 1
ATOM 1429 C CA . TYR A 1 175 ? -4.959 -3.542 18.585 1.00 96.62 175 TYR A CA 1
ATOM 1430 C C . TYR A 1 175 ? -6.215 -2.666 18.641 1.00 96.62 175 TYR A C 1
ATOM 1432 O O . TYR A 1 175 ? -6.147 -1.439 18.503 1.00 96.62 175 TYR A O 1
ATOM 1440 N N . VAL A 1 176 ? -7.367 -3.297 18.848 1.00 97.06 176 VAL A N 1
ATOM 1441 C CA . VAL A 1 176 ? -8.685 -2.652 18.908 1.00 97.06 176 VAL A CA 1
ATOM 1442 C C . VAL A 1 176 ? -8.831 -1.818 20.183 1.00 97.06 176 VAL A C 1
ATOM 1444 O O . VAL A 1 176 ? -8.498 -2.264 21.279 1.00 97.06 176 VAL A O 1
ATOM 1447 N N . GLY A 1 177 ? -9.345 -0.591 20.055 1.00 95.31 177 GLY A N 1
ATOM 1448 C CA . GLY A 1 177 ? -9.613 0.259 21.216 1.00 95.31 177 GLY A CA 1
ATOM 1449 C C . GLY A 1 177 ? -10.903 -0.105 21.976 1.00 95.31 177 GLY A C 1
ATOM 1450 O O . GLY A 1 177 ? -11.781 -0.758 21.412 1.00 95.31 177 GLY A O 1
ATOM 1451 N N . PRO A 1 178 ? -11.096 0.381 23.221 1.00 91.31 178 PRO A N 1
ATOM 1452 C CA . PRO A 1 178 ? -12.147 -0.071 24.153 1.00 91.31 178 PRO A CA 1
ATOM 1453 C C . PRO A 1 178 ? -13.609 -0.028 23.667 1.00 91.31 178 PRO A C 1
ATOM 1455 O O . PRO A 1 178 ? -14.478 -0.645 24.275 1.00 91.31 178 PRO A O 1
ATOM 1458 N N . GLN A 1 179 ? -13.912 0.726 22.608 1.00 90.75 179 GLN A N 1
ATOM 1459 C CA . GLN A 1 179 ? -15.268 0.902 22.058 1.00 90.75 179 GLN A CA 1
ATOM 1460 C C . GLN A 1 179 ? -15.382 0.476 20.590 1.00 90.75 179 GLN A C 1
ATOM 1462 O O . GLN A 1 179 ? -16.389 0.746 19.929 1.00 90.75 179 GLN A O 1
ATOM 1467 N N . ALA A 1 180 ? -14.319 -0.105 20.051 1.00 92.75 180 ALA A N 1
ATOM 1468 C CA . ALA A 1 180 ? -14.237 -0.525 18.671 1.00 92.75 180 ALA A CA 1
ATOM 1469 C C . ALA A 1 180 ? -14.517 -2.031 18.565 1.00 92.75 180 ALA A C 1
ATOM 1471 O O . ALA A 1 180 ? -14.416 -2.774 19.538 1.00 92.75 180 ALA A O 1
ATOM 1472 N N . THR A 1 181 ? -14.909 -2.476 17.378 1.00 91.75 181 THR A N 1
ATOM 1473 C CA . THR A 1 181 ? -15.144 -3.892 17.088 1.00 91.75 181 THR A CA 1
ATOM 1474 C C . THR A 1 181 ? -14.164 -4.307 16.009 1.00 91.75 181 THR A C 1
ATOM 1476 O O . THR A 1 181 ? -14.038 -3.602 15.007 1.00 91.75 181 THR A O 1
ATOM 1479 N N . ALA A 1 182 ? -13.462 -5.419 16.229 1.00 93.25 182 ALA A N 1
ATOM 1480 C CA . ALA A 1 182 ? -12.536 -5.966 15.249 1.00 93.25 182 ALA A CA 1
ATOM 1481 C C . ALA A 1 182 ? -13.262 -6.250 13.927 1.00 93.25 182 ALA A C 1
ATOM 1483 O O . ALA A 1 182 ? -14.375 -6.782 13.920 1.00 93.25 182 ALA A O 1
ATOM 1484 N N . ILE A 1 183 ? -12.613 -5.913 12.815 1.00 95.69 183 ILE A N 1
ATOM 1485 C CA . ILE A 1 183 ? -13.041 -6.362 11.491 1.00 95.69 183 ILE A CA 1
ATOM 1486 C C . ILE A 1 183 ? -12.417 -7.743 11.254 1.00 95.69 183 ILE A C 1
ATOM 1488 O O . ILE A 1 183 ? -11.200 -7.869 11.424 1.00 95.69 183 ILE A O 1
ATOM 1492 N N . PRO A 1 184 ? -13.208 -8.768 10.880 1.00 94.44 184 PRO A N 1
ATOM 1493 C CA . PRO A 1 184 ? -12.683 -10.092 10.558 1.00 94.44 184 PRO A CA 1
ATOM 1494 C C . PRO A 1 184 ? -11.576 -10.029 9.507 1.00 94.44 184 PRO A C 1
ATOM 1496 O O . PRO A 1 184 ? -11.662 -9.245 8.564 1.00 94.44 184 PRO A O 1
ATOM 1499 N N . ASP A 1 185 ? -10.532 -10.835 9.704 1.00 94.81 185 ASP A N 1
ATOM 1500 C CA . ASP A 1 185 ? -9.378 -10.968 8.803 1.00 94.81 185 ASP A CA 1
ATOM 1501 C C . ASP A 1 185 ? -8.618 -9.659 8.508 1.00 94.81 185 ASP A C 1
ATOM 1503 O O . ASP A 1 185 ? -7.732 -9.619 7.653 1.00 94.81 185 ASP A O 1
ATOM 1507 N N . CYS A 1 186 ? -8.917 -8.585 9.249 1.00 98.00 186 CYS A N 1
ATOM 1508 C CA . CYS A 1 186 ? -8.216 -7.317 9.139 1.00 98.00 186 CYS A CA 1
ATOM 1509 C C . CYS A 1 186 ? -6.764 -7.473 9.584 1.00 98.00 186 CYS A C 1
ATOM 1511 O O . CYS A 1 186 ? -6.465 -8.017 10.655 1.00 98.00 186 CYS A O 1
ATOM 1513 N N . ARG A 1 187 ? -5.853 -6.939 8.772 1.00 98.38 187 ARG A N 1
ATOM 1514 C CA . ARG A 1 187 ? -4.432 -6.876 9.096 1.00 98.38 187 ARG A CA 1
ATOM 1515 C C . ARG A 1 187 ? -3.969 -5.432 9.201 1.00 98.38 187 ARG A C 1
ATOM 1517 O O . ARG A 1 187 ? -4.511 -4.520 8.583 1.00 98.38 187 ARG A O 1
ATOM 1524 N N . VAL A 1 188 ? -2.945 -5.223 10.012 1.00 98.62 188 VAL A N 1
ATOM 1525 C CA . VAL A 1 188 ? -2.425 -3.903 10.344 1.00 98.62 188 VAL A CA 1
ATOM 1526 C C . VAL A 1 188 ? -1.000 -3.769 9.837 1.00 98.62 188 VAL A C 1
ATOM 1528 O O . VAL A 1 188 ? -0.144 -4.599 10.153 1.00 98.62 188 VAL A O 1
ATOM 1531 N N . ILE A 1 189 ? -0.724 -2.694 9.098 1.00 98.69 189 ILE A N 1
ATOM 1532 C CA . ILE A 1 189 ? 0.648 -2.209 8.912 1.00 98.69 189 ILE A CA 1
ATOM 1533 C C . ILE A 1 189 ? 0.928 -1.249 10.067 1.00 98.69 189 ILE A C 1
ATOM 1535 O O . ILE A 1 189 ? 0.565 -0.071 10.018 1.00 98.69 189 ILE A O 1
ATOM 1539 N N . ASP A 1 190 ? 1.526 -1.781 11.132 1.00 97.62 190 ASP A N 1
ATOM 1540 C CA . ASP A 1 190 ? 1.813 -1.015 12.341 1.00 97.62 190 ASP A CA 1
ATOM 1541 C C . ASP A 1 190 ? 3.078 -0.147 12.230 1.00 97.62 190 ASP A C 1
ATOM 1543 O O . ASP A 1 190 ? 3.790 -0.147 11.222 1.00 97.62 190 ASP A O 1
ATOM 1547 N N . GLY A 1 191 ? 3.398 0.589 13.300 1.00 96.00 191 GLY A N 1
ATOM 1548 C CA . GLY A 1 191 ? 4.622 1.386 13.399 1.00 96.00 191 GLY A CA 1
ATOM 1549 C C . GLY A 1 191 ? 5.902 0.641 13.006 1.00 96.00 191 GLY A C 1
ATOM 1550 O O . GLY A 1 191 ? 6.777 1.210 12.350 1.00 96.00 191 GLY A O 1
ATOM 1551 N N . HIS A 1 192 ? 6.041 -0.612 13.436 1.00 97.25 192 HIS A N 1
ATOM 1552 C CA . HIS A 1 192 ? 7.221 -1.424 13.169 1.00 97.25 192 HIS A CA 1
ATOM 1553 C C . HIS A 1 192 ? 7.216 -1.946 11.732 1.00 97.25 192 HIS A C 1
ATOM 1555 O O . HIS A 1 192 ? 8.212 -1.793 11.023 1.00 97.25 192 HIS A O 1
ATOM 1561 N N . ARG A 1 193 ? 6.085 -2.487 11.278 1.00 98.56 193 ARG A N 1
ATOM 1562 C CA . ARG A 1 193 ? 5.932 -3.027 9.929 1.00 98.56 193 ARG A CA 1
ATOM 1563 C C . ARG A 1 193 ? 6.056 -1.962 8.846 1.00 98.56 193 ARG A C 1
ATOM 1565 O O . ARG A 1 193 ? 6.705 -2.225 7.840 1.00 98.56 193 ARG A O 1
ATOM 1572 N N . LEU A 1 194 ? 5.555 -0.745 9.074 1.00 98.56 194 LEU A N 1
ATOM 1573 C CA . LEU A 1 194 ? 5.735 0.367 8.136 1.00 98.56 194 LEU A CA 1
ATOM 1574 C C . LEU A 1 194 ? 7.218 0.721 7.958 1.00 98.56 194 LEU A C 1
ATOM 1576 O O . LEU A 1 194 ? 7.659 0.986 6.841 1.00 98.56 194 LEU A O 1
ATOM 1580 N N . ARG A 1 195 ? 8.008 0.688 9.045 1.00 98.25 195 ARG A N 1
ATOM 1581 C CA . ARG A 1 195 ? 9.464 0.902 8.968 1.00 98.25 195 ARG A CA 1
ATOM 1582 C C . ARG A 1 195 ? 10.152 -0.203 8.169 1.00 98.25 195 ARG A C 1
ATOM 1584 O O . ARG A 1 195 ? 10.951 0.110 7.296 1.00 98.25 195 ARG A O 1
ATOM 1591 N N . LEU A 1 196 ? 9.803 -1.464 8.420 1.00 98.56 196 LEU A N 1
ATOM 1592 C CA . LEU A 1 196 ? 10.336 -2.585 7.642 1.00 98.56 196 LEU A CA 1
ATOM 1593 C C . LEU A 1 196 ? 9.985 -2.466 6.155 1.00 98.56 196 LEU A C 1
ATOM 1595 O O . LEU A 1 196 ? 10.855 -2.668 5.310 1.00 98.56 196 LEU A O 1
ATOM 1599 N N . LEU A 1 197 ? 8.739 -2.107 5.837 1.00 98.81 197 LEU A N 1
ATOM 1600 C CA . LEU A 1 197 ? 8.261 -1.959 4.465 1.00 98.81 197 LEU A CA 1
ATOM 1601 C C . LEU A 1 197 ? 9.016 -0.858 3.718 1.00 98.81 197 LEU A C 1
ATOM 1603 O O . LEU A 1 197 ? 9.549 -1.107 2.639 1.00 98.81 197 LEU A O 1
ATOM 1607 N N . ARG A 1 198 ? 9.103 0.347 4.292 1.00 98.31 198 ARG A N 1
ATOM 1608 C CA . ARG A 1 198 ? 9.765 1.481 3.627 1.00 98.31 198 ARG A CA 1
ATOM 1609 C C . ARG A 1 198 ? 11.273 1.269 3.451 1.00 98.31 198 ARG A C 1
ATOM 1611 O O . ARG A 1 198 ? 11.837 1.737 2.466 1.00 98.31 198 ARG A O 1
ATOM 1618 N N . ASP A 1 199 ? 11.920 0.561 4.379 1.00 98.69 199 ASP A N 1
ATOM 1619 C CA . ASP A 1 199 ? 13.342 0.224 4.271 1.00 98.69 199 ASP A CA 1
ATOM 1620 C C . ASP A 1 199 ? 13.562 -0.862 3.205 1.00 98.69 199 ASP A C 1
ATOM 1622 O O . ASP A 1 199 ? 14.384 -0.678 2.309 1.00 98.69 199 ASP A O 1
ATOM 1626 N N . SER A 1 200 ? 12.743 -1.921 3.214 1.00 98.81 200 SER A N 1
ATOM 1627 C CA . SER A 1 200 ? 12.778 -2.984 2.195 1.00 98.81 200 SER A CA 1
ATOM 1628 C C . SER A 1 200 ? 12.516 -2.442 0.790 1.00 98.81 200 SER A C 1
ATOM 1630 O O . SER A 1 200 ? 13.175 -2.846 -0.165 1.00 98.81 200 SER A O 1
ATOM 1632 N N . PHE A 1 201 ? 11.584 -1.495 0.660 1.00 98.75 201 PHE A N 1
ATOM 1633 C CA . PHE A 1 201 ? 11.289 -0.821 -0.599 1.00 98.75 201 PHE A CA 1
ATOM 1634 C C . PHE A 1 201 ? 12.479 -0.006 -1.118 1.00 98.75 201 PHE A C 1
ATOM 1636 O O . PHE A 1 201 ? 12.857 -0.145 -2.283 1.00 98.75 201 PHE A O 1
ATOM 1643 N N . LEU A 1 202 ? 13.099 0.815 -0.264 1.00 98.69 202 LEU A N 1
ATOM 1644 C CA . LEU A 1 202 ? 14.269 1.598 -0.657 1.00 98.69 202 LEU A CA 1
ATOM 1645 C C . LEU A 1 202 ? 15.429 0.693 -1.091 1.00 98.69 202 LEU A C 1
ATOM 1647 O O . LEU A 1 202 ? 16.084 0.973 -2.097 1.00 98.69 202 LEU A O 1
ATOM 1651 N N . ASP A 1 203 ? 15.687 -0.382 -0.350 1.00 98.75 203 ASP A N 1
ATOM 1652 C CA . ASP A 1 203 ? 16.791 -1.290 -0.652 1.00 98.75 203 ASP A CA 1
ATOM 1653 C C . ASP A 1 203 ? 16.548 -2.085 -1.942 1.00 98.75 203 ASP A C 1
ATOM 1655 O O . ASP A 1 203 ? 17.462 -2.192 -2.762 1.00 98.75 203 ASP A O 1
ATOM 1659 N N . PHE A 1 204 ? 15.305 -2.503 -2.203 1.00 98.62 204 PHE A N 1
ATOM 1660 C CA . PHE A 1 204 ? 14.908 -3.061 -3.498 1.00 98.62 204 PHE A CA 1
ATOM 1661 C C . PHE A 1 204 ? 15.214 -2.100 -4.653 1.00 98.62 204 PHE A C 1
ATOM 1663 O O . PHE A 1 204 ? 15.840 -2.492 -5.639 1.00 98.62 204 PHE A O 1
ATOM 1670 N N . VAL A 1 205 ? 14.818 -0.828 -4.543 1.00 97.81 205 VAL A N 1
ATOM 1671 C CA . VAL A 1 205 ? 15.039 0.142 -5.627 1.00 97.81 205 VAL A CA 1
ATOM 1672 C C . VAL A 1 205 ? 16.528 0.454 -5.820 1.00 97.81 205 VAL A C 1
ATOM 1674 O O . VAL A 1 205 ? 16.978 0.618 -6.956 1.00 97.81 205 VAL A O 1
ATOM 1677 N N . LYS A 1 206 ? 17.328 0.473 -4.746 1.00 97.88 206 LYS A N 1
ATOM 1678 C CA . LYS A 1 206 ? 18.793 0.573 -4.854 1.00 97.88 206 LYS A CA 1
ATOM 1679 C C . LYS A 1 206 ? 19.391 -0.619 -5.600 1.00 97.88 206 LYS A C 1
ATOM 1681 O O . LYS A 1 206 ? 20.282 -0.413 -6.421 1.00 97.88 206 LYS A O 1
ATOM 1686 N N . ALA A 1 207 ? 18.900 -1.832 -5.349 1.00 97.44 207 ALA A N 1
ATOM 1687 C CA . AL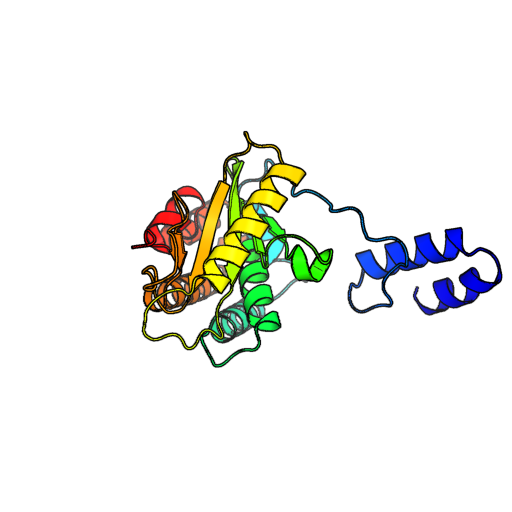A A 1 207 ? 19.350 -3.041 -6.035 1.00 97.44 207 ALA A CA 1
ATOM 1688 C C . ALA A 1 207 ? 18.866 -3.124 -7.498 1.00 97.44 207 ALA A C 1
ATOM 1690 O O . ALA A 1 207 ? 19.524 -3.750 -8.326 1.00 97.44 207 ALA A O 1
ATOM 1691 N N . ALA A 1 208 ? 17.761 -2.458 -7.845 1.00 95.44 208 ALA A N 1
ATOM 1692 C CA . ALA A 1 208 ? 17.185 -2.401 -9.191 1.00 95.44 208 ALA A CA 1
ATOM 1693 C C . ALA A 1 208 ? 17.953 -1.459 -10.155 1.00 95.44 208 ALA A C 1
ATOM 1695 O O . ALA A 1 208 ? 17.415 -0.482 -10.697 1.00 95.44 208 ALA A O 1
ATOM 1696 N N . ASN A 1 209 ? 19.237 -1.752 -10.373 1.00 94.69 209 ASN A N 1
ATOM 1697 C CA . ASN A 1 209 ? 20.066 -1.104 -11.392 1.00 94.69 209 ASN A CA 1
ATOM 1698 C C . ASN A 1 209 ? 19.655 -1.540 -12.821 1.00 94.69 209 ASN A C 1
ATOM 1700 O O . ASN A 1 209 ? 18.739 -2.343 -13.000 1.00 94.69 209 ASN A O 1
ATOM 1704 N N . GLU A 1 210 ? 20.305 -1.005 -13.859 1.00 94.06 210 GLU A N 1
ATOM 1705 C CA . GLU A 1 210 ? 19.935 -1.329 -15.249 1.00 94.06 210 GLU A CA 1
ATOM 1706 C C . GLU A 1 210 ? 20.152 -2.791 -15.644 1.00 94.06 210 GLU A C 1
ATOM 1708 O O . GLU A 1 210 ? 19.385 -3.310 -16.455 1.00 94.06 210 GLU A O 1
ATOM 1713 N N . GLU A 1 211 ? 21.155 -3.456 -15.068 1.00 94.38 211 GLU A N 1
ATOM 1714 C CA . GLU A 1 211 ? 21.396 -4.885 -15.286 1.00 94.38 211 GLU A CA 1
ATOM 1715 C C . GLU A 1 211 ? 20.225 -5.704 -14.736 1.00 94.38 211 GLU A C 1
ATOM 1717 O O . GLU A 1 211 ? 19.615 -6.482 -15.467 1.00 94.38 211 GLU A O 1
ATOM 1722 N N . VAL A 1 212 ? 19.833 -5.438 -13.487 1.00 96.69 212 VAL A N 1
ATOM 1723 C CA . VAL A 1 212 ? 18.696 -6.092 -12.836 1.00 96.69 212 VAL A CA 1
ATOM 1724 C C . VAL A 1 212 ? 17.399 -5.801 -13.587 1.00 96.69 212 VAL A C 1
ATOM 1726 O O . VAL A 1 212 ? 16.671 -6.727 -13.917 1.00 96.69 212 VAL A O 1
ATOM 1729 N N . LEU A 1 213 ? 17.110 -4.541 -13.930 1.00 95.44 213 LEU A N 1
ATOM 1730 C CA . LEU A 1 213 ? 15.898 -4.187 -14.686 1.00 95.44 213 LEU A CA 1
ATOM 1731 C C . LEU A 1 213 ? 15.899 -4.704 -16.135 1.00 95.44 213 LEU A C 1
ATOM 1733 O O . LEU A 1 213 ? 14.862 -4.657 -16.804 1.00 95.44 213 LEU A O 1
ATOM 1737 N N . GLY A 1 214 ? 17.046 -5.161 -16.642 1.00 95.31 214 GLY A N 1
ATOM 1738 C CA . GLY A 1 214 ? 17.174 -5.852 -17.922 1.00 95.31 214 GLY A CA 1
ATOM 1739 C C . GLY A 1 214 ? 16.637 -7.284 -17.905 1.00 95.31 214 GLY A C 1
ATOM 1740 O O . GLY A 1 214 ? 16.329 -7.808 -18.974 1.00 95.31 214 GLY A O 1
ATOM 1741 N N . ASP A 1 215 ? 16.469 -7.885 -16.723 1.00 97.19 215 ASP A N 1
ATOM 1742 C CA . ASP A 1 215 ? 16.058 -9.277 -16.552 1.00 97.19 215 ASP A CA 1
ATOM 1743 C C . ASP A 1 215 ? 14.884 -9.417 -15.553 1.00 97.19 215 ASP A C 1
ATOM 1745 O O . ASP A 1 215 ? 15.053 -9.245 -14.342 1.00 97.19 215 ASP A O 1
ATOM 1749 N N . PRO A 1 216 ? 13.674 -9.788 -16.019 1.00 97.25 216 PRO A N 1
ATOM 1750 C CA . PRO A 1 216 ? 12.536 -10.061 -15.143 1.00 97.25 216 PRO A CA 1
ATOM 1751 C C . PRO A 1 216 ? 12.807 -11.098 -14.044 1.00 97.25 216 PRO A C 1
ATOM 1753 O O . PRO A 1 216 ? 12.219 -10.988 -12.966 1.00 97.25 216 PRO A O 1
ATOM 1756 N N . ALA A 1 217 ? 13.678 -12.086 -14.277 1.00 97.88 217 ALA A N 1
ATOM 1757 C CA . ALA A 1 217 ? 14.028 -13.073 -13.259 1.00 97.88 217 ALA A CA 1
ATOM 1758 C C . ALA A 1 217 ? 14.861 -12.439 -12.135 1.00 97.88 217 ALA A C 1
ATOM 1760 O O . ALA A 1 217 ? 14.544 -12.632 -10.958 1.00 97.88 217 ALA A O 1
ATOM 1761 N N . ALA A 1 218 ? 15.852 -11.611 -12.482 1.00 98.25 218 ALA A N 1
ATOM 1762 C CA . ALA A 1 218 ? 16.623 -10.833 -11.514 1.00 98.25 218 ALA A CA 1
ATOM 1763 C C . ALA A 1 218 ? 15.732 -9.877 -10.701 1.00 98.25 218 ALA A C 1
ATOM 1765 O O . ALA A 1 218 ? 15.850 -9.817 -9.476 1.00 98.25 218 ALA A O 1
ATOM 1766 N N . VAL A 1 219 ? 14.782 -9.178 -11.337 1.00 98.31 219 VAL A N 1
ATOM 1767 C CA . VAL A 1 219 ? 13.818 -8.320 -10.617 1.00 98.31 219 VAL A CA 1
ATOM 1768 C C . VAL A 1 219 ? 12.945 -9.128 -9.666 1.00 98.31 219 VAL A C 1
ATOM 1770 O O . VAL A 1 219 ? 12.754 -8.717 -8.522 1.00 98.31 219 VAL A O 1
ATOM 1773 N N . HIS A 1 220 ? 12.434 -10.284 -10.098 1.00 97.69 220 HIS A N 1
ATOM 1774 C CA . HIS A 1 220 ? 11.672 -11.167 -9.218 1.00 97.69 220 HIS A CA 1
ATOM 1775 C C . HIS A 1 220 ? 12.508 -11.624 -8.014 1.00 97.69 220 HIS A C 1
ATOM 1777 O O . HIS A 1 220 ? 12.021 -11.588 -6.884 1.00 97.69 220 HIS A O 1
ATOM 1783 N N . GLN A 1 221 ? 13.778 -11.982 -8.225 1.00 98.31 221 GLN A N 1
ATOM 1784 C CA . GLN A 1 221 ? 14.690 -12.349 -7.143 1.00 98.31 221 GLN A CA 1
ATOM 1785 C C . GLN A 1 221 ? 14.913 -11.192 -6.159 1.00 98.31 221 GLN A C 1
ATOM 1787 O O . GLN A 1 221 ? 14.918 -11.421 -4.947 1.00 98.31 221 GLN A O 1
ATOM 1792 N N . GLN A 1 222 ? 15.056 -9.954 -6.644 1.00 98.56 222 GLN A N 1
ATOM 1793 C CA . GLN A 1 222 ? 15.177 -8.781 -5.774 1.00 98.56 222 GLN A CA 1
ATOM 1794 C C . GLN A 1 222 ? 13.884 -8.520 -4.992 1.00 98.56 222 GLN A C 1
ATOM 1796 O O . GLN A 1 222 ? 13.932 -8.367 -3.773 1.00 98.56 222 GLN A O 1
ATOM 1801 N N . LEU A 1 223 ? 12.714 -8.576 -5.640 1.00 98.38 223 LEU A N 1
ATOM 1802 C CA . LEU A 1 223 ? 11.424 -8.495 -4.941 1.00 98.38 223 LEU A CA 1
ATOM 1803 C C . LEU A 1 223 ? 11.328 -9.558 -3.836 1.00 98.38 223 LEU A C 1
ATOM 1805 O O . LEU A 1 223 ? 10.952 -9.241 -2.710 1.00 98.38 223 LEU A O 1
ATOM 1809 N N . ALA A 1 224 ? 11.713 -10.803 -4.126 1.00 98.12 224 ALA A N 1
ATOM 1810 C CA . ALA A 1 224 ? 11.651 -11.905 -3.170 1.00 98.12 224 ALA A CA 1
ATOM 1811 C C . ALA A 1 224 ? 12.629 -11.719 -1.999 1.00 98.12 224 ALA A C 1
ATOM 1813 O O . ALA A 1 224 ? 12.261 -11.972 -0.851 1.00 98.12 224 ALA A O 1
ATOM 1814 N N . THR A 1 225 ? 13.849 -11.248 -2.279 1.00 98.50 225 THR A N 1
ATOM 1815 C CA . THR A 1 225 ? 14.889 -10.949 -1.275 1.00 98.50 225 THR A CA 1
ATOM 1816 C C . THR A 1 225 ? 14.411 -9.901 -0.272 1.00 98.50 225 THR A C 1
ATOM 1818 O O . THR A 1 225 ? 14.680 -10.016 0.921 1.00 98.50 225 THR A O 1
ATOM 1821 N N . HIS A 1 226 ? 13.643 -8.919 -0.743 1.00 98.69 226 HIS A N 1
ATOM 1822 C CA . HIS A 1 226 ? 13.079 -7.852 0.080 1.00 98.69 226 HIS A CA 1
ATOM 1823 C C . HIS A 1 226 ? 11.642 -8.134 0.560 1.00 98.69 226 HIS A C 1
ATOM 1825 O O . HIS A 1 226 ? 11.001 -7.244 1.107 1.00 98.69 226 HIS A O 1
ATOM 1831 N N . ASN A 1 227 ? 11.128 -9.361 0.390 1.00 98.31 227 ASN A N 1
ATOM 1832 C CA . ASN A 1 227 ? 9.763 -9.783 0.751 1.00 98.31 227 ASN A CA 1
ATOM 1833 C C . ASN A 1 227 ? 8.621 -8.994 0.078 1.00 98.31 227 ASN A C 1
ATOM 1835 O O . ASN A 1 227 ? 7.496 -8.984 0.568 1.00 98.31 227 ASN A O 1
ATOM 1839 N N . LEU A 1 228 ? 8.888 -8.349 -1.056 1.00 98.06 228 LEU A N 1
ATOM 1840 C CA . LEU A 1 228 ? 7.934 -7.521 -1.802 1.00 98.06 228 LEU A CA 1
ATOM 1841 C C . LEU A 1 228 ? 7.139 -8.312 -2.853 1.00 98.06 228 LEU A C 1
ATOM 1843 O O . LEU A 1 228 ? 6.338 -7.726 -3.583 1.00 98.06 228 LEU A O 1
ATOM 1847 N N . THR A 1 229 ? 7.346 -9.626 -2.971 1.00 96.44 229 THR A N 1
ATOM 1848 C CA . THR A 1 229 ? 6.504 -10.466 -3.833 1.00 96.44 229 THR A CA 1
ATOM 1849 C C . THR A 1 229 ? 5.098 -10.599 -3.258 1.00 96.44 229 THR A C 1
ATOM 1851 O O . THR A 1 229 ? 4.908 -10.556 -2.042 1.00 96.44 229 THR A O 1
ATOM 1854 N N . ALA A 1 230 ? 4.106 -10.757 -4.135 1.00 92.69 230 ALA A N 1
ATOM 1855 C CA . ALA A 1 230 ? 2.696 -10.854 -3.752 1.00 92.69 230 ALA A CA 1
ATOM 1856 C C . ALA A 1 230 ? 2.433 -11.906 -2.656 1.00 92.69 230 ALA A C 1
ATOM 1858 O O . ALA A 1 230 ? 1.718 -11.628 -1.700 1.00 92.69 230 ALA A O 1
ATOM 1859 N N . ASP A 1 231 ? 3.080 -13.069 -2.757 1.00 92.25 231 ASP A N 1
ATOM 1860 C CA . ASP A 1 231 ? 2.973 -14.197 -1.824 1.00 92.25 231 ASP A CA 1
ATOM 1861 C C . ASP A 1 231 ? 3.638 -13.954 -0.459 1.00 92.25 231 ASP A C 1
ATOM 1863 O O . ASP A 1 231 ? 3.331 -14.652 0.502 1.00 92.25 231 ASP A O 1
ATOM 1867 N N . ARG A 1 232 ? 4.551 -12.980 -0.351 1.00 95.75 232 ARG A N 1
ATOM 1868 C CA . ARG A 1 232 ? 5.310 -12.693 0.883 1.00 95.75 232 ARG A CA 1
ATOM 1869 C C . ARG A 1 232 ? 4.887 -11.404 1.567 1.00 95.75 232 ARG A C 1
ATOM 1871 O O . ARG A 1 232 ? 5.071 -11.269 2.776 1.00 95.75 232 ARG A O 1
ATOM 1878 N N . PHE A 1 233 ? 4.342 -10.457 0.804 1.00 96.88 233 PHE A N 1
ATOM 1879 C CA . PHE A 1 233 ? 4.107 -9.089 1.255 1.00 96.88 233 PHE A CA 1
ATOM 1880 C C . PHE A 1 233 ? 3.256 -9.035 2.527 1.00 96.88 233 PHE A C 1
ATOM 1882 O O . PHE A 1 233 ? 3.611 -8.354 3.490 1.00 96.88 233 PHE A O 1
ATOM 1889 N N . ILE A 1 234 ? 2.144 -9.773 2.541 1.00 96.00 234 ILE A N 1
ATOM 1890 C CA . ILE A 1 234 ? 1.176 -9.723 3.637 1.00 96.00 234 ILE A CA 1
ATOM 1891 C C . ILE A 1 234 ? 1.805 -10.216 4.936 1.00 96.00 234 ILE A C 1
ATOM 1893 O O . ILE A 1 234 ? 1.767 -9.505 5.939 1.00 96.00 234 ILE A O 1
ATOM 1897 N N . ASP A 1 235 ? 2.456 -11.373 4.926 1.00 96.12 235 ASP A N 1
ATOM 1898 C CA . ASP A 1 235 ? 3.057 -11.924 6.141 1.00 96.12 235 ASP A CA 1
ATOM 1899 C C . ASP A 1 235 ? 4.292 -11.145 6.609 1.00 96.12 235 ASP A C 1
ATOM 1901 O O . ASP A 1 235 ? 4.539 -11.030 7.812 1.00 96.12 235 ASP A O 1
ATOM 1905 N N . ALA A 1 236 ? 5.044 -10.544 5.685 1.00 97.88 236 ALA A N 1
ATOM 1906 C CA . ALA A 1 236 ? 6.221 -9.753 6.024 1.00 97.88 236 ALA A CA 1
ATOM 1907 C C . ALA A 1 236 ? 5.873 -8.382 6.627 1.00 97.88 236 ALA A C 1
ATOM 1909 O O . ALA A 1 236 ? 6.536 -7.929 7.569 1.00 97.88 236 ALA A O 1
ATOM 1910 N N . PHE A 1 237 ? 4.841 -7.714 6.106 1.00 98.50 237 PHE A N 1
ATOM 1911 C CA . PHE A 1 237 ? 4.581 -6.298 6.388 1.00 98.50 237 PHE A CA 1
ATOM 1912 C C . PHE A 1 237 ? 3.263 -6.026 7.099 1.00 98.50 237 PHE A C 1
ATOM 1914 O O . PHE A 1 237 ? 2.907 -4.867 7.288 1.00 98.50 237 PHE A O 1
ATOM 1921 N N . THR A 1 238 ? 2.551 -7.053 7.552 1.00 98.50 238 THR A N 1
ATOM 1922 C CA . THR A 1 238 ? 1.321 -6.858 8.321 1.00 98.50 238 THR A CA 1
ATOM 1923 C C . THR A 1 238 ? 1.257 -7.807 9.514 1.00 98.50 238 THR A C 1
ATOM 1925 O O . THR A 1 238 ? 1.856 -8.884 9.510 1.00 98.50 238 THR A O 1
ATOM 1928 N N . VAL A 1 239 ? 0.494 -7.431 10.533 1.00 98.38 239 VAL A N 1
ATOM 1929 C CA . VAL A 1 239 ? 0.128 -8.296 11.666 1.00 98.38 239 VAL A CA 1
ATOM 1930 C C . VAL A 1 239 ? -1.393 -8.416 11.750 1.00 98.38 239 VAL A C 1
ATOM 1932 O O . VAL A 1 239 ? -2.075 -7.493 11.311 1.00 98.38 239 VAL A O 1
ATOM 1935 N N . PRO A 1 240 ? -1.959 -9.510 12.285 1.00 98.06 240 PRO A N 1
ATOM 1936 C CA . PRO A 1 240 ? -3.389 -9.558 12.577 1.00 98.06 240 PRO A CA 1
ATOM 1937 C C . PRO A 1 240 ? -3.799 -8.409 13.507 1.00 98.06 240 PRO A C 1
ATOM 1939 O O . PRO A 1 240 ? -3.040 -8.053 14.411 1.00 98.06 240 PRO A O 1
ATOM 1942 N N . LEU A 1 241 ? -4.984 -7.837 13.285 1.00 97.25 241 LEU A N 1
ATOM 1943 C CA . LEU A 1 241 ? -5.590 -6.899 14.228 1.00 97.25 241 LEU A CA 1
ATOM 1944 C C . LEU A 1 241 ? -5.888 -7.628 15.549 1.00 97.25 241 LEU A C 1
ATOM 1946 O O . LEU A 1 241 ? -6.661 -8.587 15.556 1.00 97.25 241 LEU A O 1
ATOM 1950 N N . ALA A 1 242 ? -5.244 -7.182 16.630 1.00 90.31 242 ALA A N 1
ATOM 1951 C CA . ALA A 1 242 ? -5.320 -7.786 17.962 1.00 90.31 242 ALA A CA 1
ATOM 1952 C C . ALA A 1 242 ? -6.479 -7.257 18.818 1.00 90.31 242 ALA A C 1
ATOM 1954 O O . ALA A 1 242 ? -6.842 -6.063 18.683 1.00 90.31 242 ALA A O 1
#

Foldseek 3Di:
DLVVLVVVCVPPVVVSLVVQVVVCVVPVPGDHRPDQPDDDDPDDDLDDQLLQLLCLLCPPPDALVSLLVVLVQLLVCLAAQPHPLLSVLVSVQSLCRNSRWHKDQCCSRRVAAERMWIAANVQEIEREHEPRHDPDPQADDQVRVVNLVRNVVVCCVVPNPPRHYAYEYEEQDQEHGPPHDDDPNYKYQHPVLSNLSSVLSSVLSNLCHPVQSVDSVSNVVSCVVSLNHRVRSDVRRIDHRD

Secondary structure (DSSP, 8-state):
-HHHHHHHHTT-HHHHHHHHHHHHHH-TTSPPPSSPPPP-------S-HHHHHHHHHTGGG--HHHHHHHHHHHHHHS-TTTS-HHHHHHHHHHHHHHTT-EEE-HHHHHSSS-SEEEE-TTS-EEEEEE-TT---SSSB-HHHHHHHHHHHHHHHHHH-TTS-EEEEEE-S--SB-TT--PPTT-EEE-HHHHHHHHHHHHHHHHH--HHHHT-HHHHHHHHHHTT-SHHHHHHHH-EE--

pLDDT: mean 89.52, std 12.16, range [52.59, 98.81]

Radius of gyration: 19.18 Å; chains: 1; bounding box: 43×42×52 Å